Protein 5OD9 (pdb70)

Radius of gyration: 16.22 Å; Cα contacts (8 Å, |Δi|>4): 166; chains: 2; bounding box: 47×34×32 Å

Foldseek 3Di:
DDPLLVVLLVCLVVLVVCLVVVVVVSNVVSVVVCVVSLVVVCCVPQNPNHDPLNVLLVVLVVVLVVCVVVVVVVSVSVSSVVSSVSSNVVSVPVD/DVLLVVLVVLLVVLVVCVVVVVVVVNVVSLVVVLVSLVVVCVVPPDPLSVVLVVLSVQLVVCVVVVVVVSVVVSSVVSSVSSVVVSVD

Sequence (183 aa):
GSPLAQQQIKNTLTFIGQANAAGRMDEVRRTLQENLHPLLWHEYFQQTTEGSSGGSPLAQQIEYGHVLIHQARRAAGRRMDEVRRRLSENTLQLMMKEYFQQSDSPLAQQQIKNTLTFIGQANAAGRMDEVRTLQQENLLHPLLWHEYFQQTESPLAQQIEYGHVLIHQARAAGRMDEVRRRLSENTLQQLMMKEYFQQ

Nearest PDB structures (foldseek):
  5od9-assembly1_A  TM=1.011E+00  e=3.795E-13  synthetic construct
  5od1-assembly1_A  TM=8.464E-01  e=1.328E-10  synthetic construct
  6lea-assembly2_B  TM=5.426E-01  e=2.225E+00  Helicobacter pylori CPY1124
  3k1i-assembly2_B  TM=5.516E-01  e=3.288E+00  Helicobacter pylori 26695
  3iqc-assembly3_A  TM=4.775E-01  e=3.476E+00  Helicobacter pylori 26695

Structure (mmCIF, N/CA/C/O backbone):
data_5OD9
#
_entry.id   5OD9
#
_cell.length_a   43.820
_cell.length_b   104.959
_cell.length_c   33.604
_cell.angle_alpha   90.00
_cell.angle_beta   90.00
_cell.angle_gamma   90.00
#
_symmetry.space_group_name_H-M   'P 21 21 2'
#
loop_
_entity.id
_entity.type
_entity.pdbx_description
1 polymer MID1sc9
2 non-polymer 'ZINC ION'
3 non-polymer 'CHLORIDE ION'
4 non-polymer 'MAGNESIUM ION'
5 non-polymer 1,2-ETHANEDIOL
6 non-polymer IMIDAZOLE
7 non-polymer '(2~{S})-2-phenylpropanoic acid'
8 water water
#
loop_
_atom_site.group_PDB
_atom_site.id
_atom_site.type_symbol
_atom_site.label_atom_id
_atom_site.label_alt_id
_atom_site.label_comp_id
_atom_site.label_asym_id
_atom_site.label_entity_id
_atom_site.label_seq_id
_atom_site.pdbx_PDB_ins_code
_atom_site.Cartn_x
_atom_site.Cartn_y
_atom_site.Cartn_z
_atom_site.occupancy
_atom_site.B_iso_or_equiv
_atom_site.auth_seq_id
_atom_site.auth_comp_id
_atom_site.auth_asym_id
_atom_site.auth_atom_id
_atom_site.pdbx_PDB_model_num
ATOM 1 N N . GLY A 1 3 ? -1.062 90.010 4.282 1.00 44.24 1001 GLY A N 1
ATOM 2 C CA . GLY A 1 3 ? 0.236 90.466 4.828 1.00 35.79 1001 GLY A CA 1
ATOM 3 C C . GLY A 1 3 ? 1.297 89.413 4.586 1.00 30.29 1001 GLY A C 1
ATOM 4 O O . GLY A 1 3 ? 0.935 88.241 4.430 1.00 32.01 1001 GLY A O 1
ATOM 5 N N . SER A 1 4 ? 2.578 89.694 4.524 1.00 26.38 1002 SER A N 1
ATOM 6 C CA . SER A 1 4 ? 3.633 88.744 4.353 1.00 27.62 1002 SER A CA 1
ATOM 7 C C . SER A 1 4 ? 3.647 87.747 5.498 1.00 25.36 1002 SER A C 1
ATOM 8 O O . SER A 1 4 ? 3.113 87.979 6.581 1.00 23.32 1002 SER A O 1
ATOM 11 N N . PRO A 1 5 ? 4.208 86.573 5.248 1.00 22.61 1003 PRO A N 1
ATOM 12 C CA . PRO A 1 5 ? 4.276 85.602 6.330 1.00 24.05 1003 PRO A CA 1
ATOM 13 C C . PRO A 1 5 ? 4.980 86.167 7.559 1.00 20.50 1003 PRO A C 1
ATOM 14 O O . PRO A 1 5 ? 4.540 85.899 8.684 1.00 18.15 1003 PRO A O 1
ATOM 18 N N . LEU A 1 6 ? 6.009 86.988 7.433 1.00 22.32 1004 LEU A N 1
ATOM 19 C CA . LEU A 1 6 ? 6.644 87.546 8.625 1.00 19.72 1004 LEU A CA 1
ATOM 20 C C . LEU A 1 6 ? 5.715 88.509 9.325 1.00 18.06 1004 LEU A C 1
ATOM 21 O O . LEU A 1 6 ? 5.725 88.530 10.539 1.00 15.77 1004 LEU A O 1
ATOM 26 N N . ALA A 1 7 ? 4.916 89.256 8.607 1.00 17.96 1005 ALA A N 1
ATOM 27 C CA . ALA A 1 7 ? 3.899 90.060 9.229 1.00 17.99 1005 ALA A CA 1
ATOM 28 C C . ALA A 1 7 ? 2.898 89.247 10.010 1.00 17.65 1005 ALA A C 1
ATOM 29 O O . ALA A 1 7 ? 2.573 89.626 11.145 1.00 16.46 1005 ALA A O 1
ATOM 31 N N . GLN A 1 8 ? 2.421 88.151 9.460 1.00 17.72 1006 GLN A N 1
ATOM 32 C CA A GLN A 1 8 ? 1.466 87.319 10.184 0.50 18.90 1006 GLN A CA 1
ATOM 33 C CA B GLN A 1 8 ? 1.496 87.272 10.155 0.50 19.04 1006 GLN A CA 1
ATOM 34 C C . GLN A 1 8 ? 2.081 86.755 11.467 1.00 17.61 1006 GLN A C 1
ATOM 35 O O . GLN A 1 8 ? 1.435 86.671 12.493 1.00 16.66 1006 GLN A O 1
ATOM 46 N N . GLN A 1 9 ? 3.376 86.406 11.372 1.00 16.02 1007 GLN A N 1
ATOM 47 C CA . GLN A 1 9 ? 4.112 85.915 12.526 1.00 16.54 1007 GLN A CA 1
ATOM 48 C C . GLN A 1 9 ? 4.226 86.978 13.609 1.00 15.45 1007 GLN A C 1
ATOM 49 O O . GLN A 1 9 ? 3.957 86.674 14.779 1.00 16.17 1007 GLN A O 1
ATOM 55 N N . ILE A 1 10 ? 4.586 88.180 13.241 1.00 15.03 1008 ILE A N 1
ATOM 56 C CA . ILE A 1 10 ? 4.699 89.252 14.237 1.00 15.92 1008 ILE A CA 1
ATOM 57 C C . ILE A 1 10 ? 3.359 89.550 14.878 1.00 16.16 1008 ILE A C 1
ATOM 58 O O . ILE A 1 10 ? 3.261 89.745 16.074 1.00 15.04 1008 ILE A O 1
ATOM 63 N N . LYS A 1 11 ? 2.333 89.660 14.063 1.00 15.99 1009 LYS A N 1
ATOM 64 C CA . LYS A 1 11 ? 1.040 90.065 14.601 1.00 16.43 1009 LYS A CA 1
ATOM 65 C C . LYS A 1 11 ? 0.582 89.139 15.685 1.00 16.61 1009 LYS A C 1
ATOM 66 O O . LYS A 1 11 ? -0.122 89.564 16.598 1.00 17.15 1009 LYS A O 1
ATOM 72 N N . ASN A 1 12 ? 0.918 87.863 15.575 1.00 15.21 1010 ASN A N 1
ATOM 73 C CA . ASN A 1 12 ? 0.450 86.894 16.549 1.00 15.94 1010 ASN A CA 1
ATOM 74 C C . ASN A 1 12 ? 0.874 87.150 17.977 1.00 16.15 1010 ASN A C 1
ATOM 75 O O . ASN A 1 12 ? 0.210 86.741 18.922 1.00 17.26 1010 ASN A O 1
ATOM 80 N N . THR A 1 13 ? 2.003 87.802 18.186 1.00 15.63 1011 THR A N 1
ATOM 81 C CA . THR A 1 13 ? 2.529 87.972 19.567 1.00 15.90 1011 THR A CA 1
ATOM 82 C C . THR A 1 13 ? 2.134 89.315 20.185 1.00 16.27 1011 THR A C 1
ATOM 83 O O . THR A 1 13 ? 2.316 89.515 21.385 1.00 16.65 1011 THR A O 1
ATOM 87 N N . LEU A 1 14 ? 1.632 90.274 19.409 1.00 14.82 1012 LEU A N 1
ATOM 88 C CA . LEU A 1 14 ? 1.465 91.634 19.914 1.00 16.31 1012 LEU A CA 1
ATOM 89 C C . LEU A 1 14 ? 0.512 91.783 21.066 1.00 15.69 1012 LEU A C 1
ATOM 90 O O . LEU A 1 14 ? 0.818 92.478 22.026 1.00 15.70 1012 LEU A O 1
ATOM 95 N N . THR A 1 15 ? -0.639 91.145 21.013 1.00 16.09 1013 THR A N 1
ATOM 96 C CA . THR A 1 15 ? -1.540 91.296 22.155 1.00 18.13 1013 THR A CA 1
ATOM 97 C C . THR A 1 15 ? -0.957 90.841 23.466 1.00 18.63 1013 THR A C 1
ATOM 98 O O . THR A 1 15 ? -1.120 91.418 24.536 1.00 17.90 1013 THR A O 1
ATOM 102 N N . PHE A 1 16 ? -0.237 89.734 23.390 1.00 16.87 1014 PHE A N 1
ATOM 103 C CA . PHE A 1 16 ? 0.388 89.214 24.586 1.00 18.68 1014 PHE A CA 1
ATOM 104 C C . PHE A 1 16 ? 1.447 90.086 25.201 1.00 17.14 1014 PHE A C 1
ATOM 105 O O . PHE A 1 16 ? 1.567 90.116 26.445 1.00 16.36 1014 PHE A O 1
ATOM 113 N N . ILE A 1 17 ? 2.215 90.769 24.394 1.00 15.71 1015 ILE A N 1
ATOM 114 C CA . ILE A 1 17 ? 3.154 91.751 24.930 1.00 16.73 1015 ILE A CA 1
ATOM 115 C C . ILE A 1 17 ? 2.410 92.861 25.630 1.00 17.61 1015 ILE A C 1
ATOM 116 O O . ILE A 1 17 ? 2.769 93.261 26.739 1.00 16.48 1015 ILE A O 1
ATOM 121 N N . GLY A 1 18 ? 1.316 93.343 25.081 1.00 17.20 1016 GLY A N 1
ATOM 122 C CA . GLY A 1 18 ? 0.623 94.374 25.799 1.00 19.43 1016 GLY A CA 1
ATOM 123 C C . GLY A 1 18 ? -0.082 93.913 27.020 1.00 21.22 1016 GLY A C 1
ATOM 124 O O . GLY A 1 18 ? -0.120 94.661 27.984 1.00 20.34 1016 GLY A O 1
ATOM 125 N N . GLN A 1 19 ? -0.588 92.727 27.071 1.00 18.68 1017 GLN A N 1
ATOM 126 C CA . GLN A 1 19 ? -1.188 92.217 28.314 1.00 21.26 1017 GLN A CA 1
ATOM 127 C C . GLN A 1 19 ? -0.143 92.159 29.384 1.00 20.57 1017 GLN A C 1
ATOM 128 O O . GLN A 1 19 ? -0.363 92.594 30.519 1.00 20.48 1017 GLN A O 1
ATOM 134 N N . ALA A 1 20 ? 1.043 91.658 29.074 1.00 19.16 1018 ALA A N 1
ATOM 135 C CA . ALA A 1 20 ? 2.100 91.599 30.054 1.00 19.25 1018 ALA A CA 1
ATOM 136 C C . ALA A 1 20 ? 2.535 92.965 30.553 1.00 20.58 1018 ALA A C 1
ATOM 137 O O . ALA A 1 20 ? 2.746 93.164 31.774 1.00 19.48 1018 ALA A O 1
ATOM 139 N N . ASN A 1 21 ? 2.697 93.887 29.625 1.00 18.29 1019 ASN A N 1
ATOM 140 C CA . ASN A 1 21 ? 3.194 95.231 30.004 1.00 18.67 1019 ASN A CA 1
ATOM 141 C C . ASN A 1 21 ? 2.169 95.952 30.856 1.00 23.27 1019 ASN A C 1
ATOM 142 O O . ASN A 1 21 ? 2.501 96.579 31.849 1.00 23.32 1019 ASN A O 1
ATOM 147 N N . ALA A 1 22 ? 0.897 95.897 30.505 1.00 23.33 1020 ALA A N 1
ATOM 148 C CA . ALA A 1 22 ? -0.157 96.551 31.248 1.00 24.42 1020 ALA A CA 1
ATOM 149 C C . ALA A 1 22 ? -0.262 96.067 32.674 1.00 25.82 1020 ALA A C 1
ATOM 150 O O . ALA A 1 22 ? -0.561 96.873 33.526 1.00 26.08 1020 ALA A O 1
ATOM 152 N N . ALA A 1 23 ? 0.002 94.778 32.812 1.00 23.30 1021 ALA A N 1
ATOM 153 C CA . ALA A 1 23 ? -0.036 94.084 34.106 1.00 27.87 1021 ALA A CA 1
ATOM 154 C C . ALA A 1 23 ? 1.271 94.172 34.917 1.00 28.07 1021 ALA A C 1
ATOM 155 O O . ALA A 1 23 ? 1.337 93.741 36.094 1.00 26.24 1021 ALA A O 1
ATOM 157 N N . GLY A 1 24 ? 2.283 94.756 34.310 1.00 24.35 1022 GLY A N 1
ATOM 158 C CA . GLY A 1 24 ? 3.551 94.970 34.970 1.00 27.04 1022 GLY A CA 1
ATOM 159 C C . GLY A 1 24 ? 4.322 93.694 35.127 1.00 25.40 1022 GLY A C 1
ATOM 160 O O . GLY A 1 24 ? 5.141 93.508 36.058 1.00 28.40 1022 GLY A O 1
ATOM 161 N N . ARG A 1 25 ? 4.059 92.754 34.224 1.00 22.89 1023 ARG A N 1
ATOM 162 C CA . ARG A 1 25 ? 4.842 91.507 34.210 1.00 21.91 1023 ARG A CA 1
ATOM 163 C C . ARG A 1 25 ? 6.063 91.729 33.339 1.00 22.07 1023 ARG A C 1
ATOM 164 O O . ARG A 1 25 ? 6.126 91.319 32.188 1.00 19.87 1023 ARG A O 1
ATOM 172 N N . MET A 1 26 ? 7.045 92.443 33.950 1.00 21.75 1024 MET A N 1
ATOM 173 C CA . MET A 1 26 ? 8.123 92.984 33.108 1.00 20.56 1024 MET A CA 1
ATOM 174 C C . MET A 1 26 ? 9.103 91.930 32.620 1.00 20.93 1024 MET A C 1
ATOM 175 O O . MET A 1 26 ? 9.688 92.022 31.526 1.00 18.79 1024 MET A O 1
ATOM 180 N N . ASP A 1 27 ? 9.326 90.857 33.401 1.00 21.11 1025 ASP A N 1
ATOM 181 C CA . ASP A 1 27 ? 10.175 89.804 32.852 1.00 21.24 1025 ASP A CA 1
ATOM 182 C C . ASP A 1 27 ? 9.509 89.086 31.672 1.00 20.50 1025 ASP A C 1
ATOM 183 O O . ASP A 1 27 ? 10.174 88.732 30.686 1.00 19.27 1025 ASP A O 1
ATOM 188 N N . GLU A 1 28 ? 8.206 88.888 31.694 1.00 19.93 1026 GLU A N 1
ATOM 189 C CA . GLU A 1 28 ? 7.465 88.370 30.560 1.00 18.85 1026 GLU A CA 1
ATOM 190 C C . GLU A 1 28 ? 7.491 89.330 29.383 1.00 18.64 1026 GLU A C 1
ATOM 191 O O . GLU A 1 28 ? 7.668 88.867 28.273 1.00 18.52 1026 GLU A O 1
ATOM 197 N N . VAL A 1 29 ? 7.326 90.615 29.606 1.00 18.08 1027 VAL A N 1
ATOM 198 C CA . VAL A 1 29 ? 7.446 91.555 28.495 1.00 17.86 1027 VAL A CA 1
ATOM 199 C C . VAL A 1 29 ? 8.812 91.379 27.857 1.00 17.85 1027 VAL A C 1
ATOM 200 O O . VAL A 1 29 ? 8.896 91.309 26.627 1.00 16.39 1027 VAL A O 1
ATOM 204 N N A ARG A 1 30 ? 9.882 91.305 28.654 0.50 17.22 1028 ARG A N 1
ATOM 205 N N B ARG A 1 30 ? 9.863 91.330 28.691 0.50 17.08 1028 ARG A N 1
ATOM 206 C CA A ARG A 1 30 ? 11.203 91.175 28.042 0.50 17.34 1028 ARG A CA 1
ATOM 207 C CA B ARG A 1 30 ? 11.207 91.123 28.178 0.50 18.29 1028 ARG A CA 1
ATOM 208 C C A ARG A 1 30 ? 11.417 89.857 27.325 0.50 16.98 1028 ARG A C 1
ATOM 209 C C B ARG A 1 30 ? 11.285 89.894 27.286 0.50 16.56 1028 ARG A C 1
ATOM 210 O O A ARG A 1 30 ? 12.076 89.796 26.281 0.50 14.88 1028 ARG A O 1
ATOM 211 O O B ARG A 1 30 ? 11.711 89.947 26.134 0.50 14.00 1028 ARG A O 1
ATOM 226 N N . THR A 1 31 ? 10.867 88.770 27.850 1.00 17.31 1029 THR A N 1
ATOM 227 C CA . THR A 1 31 ? 10.961 87.515 27.162 1.00 17.76 1029 THR A CA 1
ATOM 228 C C . THR A 1 31 ? 10.266 87.569 25.829 1.00 16.56 1029 THR A C 1
ATOM 229 O O . THR A 1 31 ? 10.769 87.062 24.806 1.00 16.95 1029 THR A O 1
ATOM 233 N N . LEU A 1 32 ? 9.079 88.132 25.793 1.00 15.94 1030 LEU A N 1
ATOM 234 C CA . LEU A 1 32 ? 8.326 88.168 24.548 1.00 15.23 1030 LEU A CA 1
ATOM 235 C C . LEU A 1 32 ? 8.969 89.087 23.565 1.00 15.78 1030 LEU A C 1
ATOM 236 O O . LEU A 1 32 ? 8.992 88.780 22.355 1.00 14.26 1030 LEU A O 1
ATOM 241 N N . GLN A 1 33 ? 9.442 90.247 24.011 1.00 15.93 1031 GLN A N 1
ATOM 242 C CA . GLN A 1 33 ? 10.150 91.158 23.092 1.00 16.01 1031 GLN A CA 1
ATOM 243 C C . GLN A 1 33 ? 11.395 90.503 22.496 1.00 15.84 1031 GLN A C 1
ATOM 244 O O . GLN A 1 33 ? 11.691 90.635 21.311 1.00 15.15 1031 GLN A O 1
ATOM 250 N N . GLU A 1 34 ? 12.143 89.801 23.351 1.00 15.98 1032 GLU A N 1
ATOM 251 C CA . GLU A 1 34 ? 13.386 89.215 22.884 1.00 16.17 1032 GLU A CA 1
ATOM 252 C C . GLU A 1 34 ? 13.134 88.092 21.903 1.00 15.31 1032 GLU A C 1
ATOM 253 O O . GLU A 1 34 ? 13.918 87.912 20.961 1.00 14.96 1032 GLU A O 1
ATOM 259 N N . ASN A 1 35 ? 12.030 87.342 22.096 1.00 15.27 1033 ASN A N 1
ATOM 260 C CA . ASN A 1 35 ? 11.584 86.351 21.110 1.00 16.94 1033 ASN A CA 1
ATOM 261 C C . ASN A 1 35 ? 11.275 87.020 19.776 1.00 15.75 1033 ASN A C 1
ATOM 262 O O . ASN A 1 35 ? 11.607 86.479 18.717 1.00 17.15 1033 ASN A O 1
ATOM 267 N N . LEU A 1 36 ? 10.670 88.193 19.819 1.00 15.43 1034 LEU A N 1
ATOM 268 C CA . LEU A 1 36 ? 10.281 88.959 18.640 1.00 15.45 1034 LEU A CA 1
ATOM 269 C C . LEU A 1 36 ? 11.447 89.640 17.942 1.00 14.84 1034 LEU A C 1
ATOM 270 O O . LEU A 1 36 ? 11.414 89.819 16.726 1.00 14.24 1034 LEU A O 1
ATOM 275 N N . HIS A 1 37 ? 12.459 90.017 18.676 1.00 14.61 1035 HIS A N 1
ATOM 276 C CA . HIS A 1 37 ? 13.596 90.806 18.142 1.00 14.26 1035 HIS A CA 1
ATOM 277 C C . HIS A 1 37 ? 14.109 90.362 16.783 1.00 15.44 1035 HIS A C 1
ATOM 278 O O . HIS A 1 37 ? 14.110 91.203 15.854 1.00 13.01 1035 HIS A O 1
ATOM 285 N N . PRO A 1 38 ? 14.539 89.125 16.572 1.00 15.26 1036 PRO A N 1
ATOM 286 C CA . PRO A 1 38 ? 15.056 88.778 15.239 1.00 15.39 1036 PRO A CA 1
ATOM 287 C C . PRO A 1 38 ? 14.009 88.847 14.134 1.00 14.91 1036 PRO A C 1
ATOM 288 O O . PRO A 1 38 ? 14.287 89.199 13.010 1.00 14.99 1036 PRO A O 1
ATOM 292 N N A LEU A 1 39 ? 12.774 88.527 14.462 0.50 15.14 1037 LEU A N 1
ATOM 293 N N B LEU A 1 39 ? 12.780 88.475 14.466 0.50 14.75 1037 LEU A N 1
ATOM 294 C CA A LEU A 1 39 ? 11.681 88.461 13.489 0.50 15.44 1037 LEU A CA 1
ATOM 295 C CA B LEU A 1 39 ? 11.644 88.484 13.550 0.50 15.59 1037 LEU A CA 1
ATOM 296 C C A LEU A 1 39 ? 11.185 89.842 13.120 0.50 14.41 1037 LEU A C 1
ATOM 297 C C B LEU A 1 39 ? 11.396 89.920 13.080 0.50 15.81 1037 LEU A C 1
ATOM 298 O O A LEU A 1 39 ? 10.891 90.158 11.942 0.50 10.99 1037 LEU A O 1
ATOM 299 O O B LEU A 1 39 ? 11.463 90.214 11.870 0.50 10.75 1037 LEU A O 1
ATOM 308 N N . TRP A 1 40 ? 11.081 90.787 14.054 1.00 15.07 1038 TRP A N 1
ATOM 309 C CA . TRP A 1 40 ? 10.838 92.178 13.691 1.00 14.87 1038 TRP A CA 1
ATOM 310 C C . TRP A 1 40 ? 11.977 92.760 12.884 1.00 13.70 1038 TRP A C 1
ATOM 311 O O . TRP A 1 40 ? 11.751 93.456 11.894 1.00 13.62 1038 TRP A O 1
ATOM 322 N N . HIS A 1 41 ? 13.222 92.458 13.224 1.00 13.58 1039 HIS A N 1
ATOM 323 C CA . HIS A 1 41 ? 14.296 93.007 12.401 1.00 14.54 1039 HIS A CA 1
ATOM 324 C C . HIS A 1 41 ? 14.335 92.441 10.995 1.00 15.30 1039 HIS A C 1
ATOM 325 O O . HIS A 1 41 ? 14.560 93.179 10.049 1.00 15.16 1039 HIS A O 1
ATOM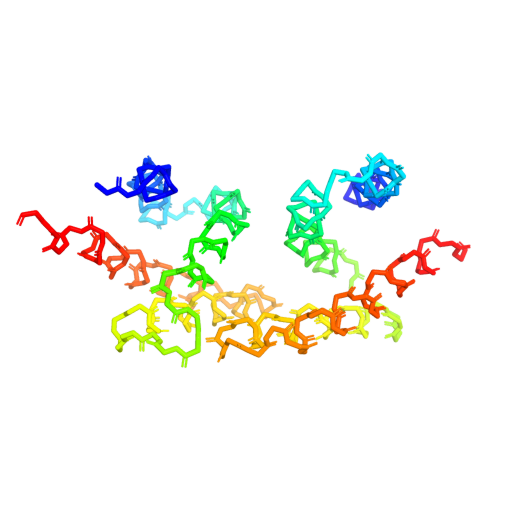 332 N N . GLU A 1 42 ? 14.154 91.137 10.841 1.00 14.15 1040 GLU A N 1
ATOM 333 C CA . GLU A 1 42 ? 14.091 90.569 9.497 1.00 15.61 1040 GLU A CA 1
ATOM 334 C C . GLU A 1 42 ? 13.043 91.246 8.669 1.00 16.17 1040 GLU A C 1
ATOM 335 O O . GLU A 1 42 ? 13.243 91.615 7.494 1.00 15.05 1040 GLU A O 1
ATOM 341 N N . TYR A 1 43 ? 11.861 91.398 9.260 1.00 15.67 1041 TYR A N 1
ATOM 342 C CA . TYR A 1 43 ? 10.763 92.069 8.587 1.00 15.79 1041 TYR A CA 1
ATOM 343 C C . TYR A 1 43 ? 11.154 93.496 8.229 1.00 16.74 1041 TYR A C 1
ATOM 344 O O . TYR A 1 43 ? 10.878 94.014 7.142 1.00 14.27 1041 TYR A O 1
ATOM 353 N N . PHE A 1 44 ? 11.618 94.248 9.229 1.00 14.38 1042 PHE A N 1
ATOM 354 C CA . PHE A 1 44 ? 11.915 95.655 9.027 1.00 15.13 1042 PHE A CA 1
ATOM 355 C C . PHE A 1 44 ? 12.952 95.814 7.909 1.00 15.91 1042 PHE A C 1
ATOM 356 O O . PHE A 1 44 ? 12.795 96.715 7.070 1.00 14.56 1042 PHE A O 1
ATOM 364 N N . GLN A 1 45 ? 13.976 95.007 7.903 1.00 14.87 1043 GLN A N 1
ATOM 365 C CA . GLN A 1 45 ? 14.951 95.118 6.822 1.00 17.23 1043 GLN A CA 1
ATOM 366 C C . GLN A 1 45 ? 14.357 94.911 5.447 1.00 18.16 1043 GLN A C 1
ATOM 367 O O . GLN A 1 45 ? 14.653 95.632 4.464 1.00 17.01 1043 GLN A O 1
ATOM 373 N N . GLN A 1 46 ? 13.514 93.905 5.329 1.00 17.08 1044 GLN A N 1
ATOM 374 C CA . GLN A 1 46 ? 12.940 93.567 4.015 1.00 18.35 1044 GLN A CA 1
ATOM 375 C C . GLN A 1 46 ? 11.907 94.561 3.542 1.00 16.86 1044 GLN A C 1
ATOM 376 O O . GLN A 1 46 ? 11.696 94.704 2.334 1.00 16.97 1044 GLN A O 1
ATOM 382 N N A THR A 1 47 ? 11.182 95.188 4.476 0.50 15.28 1045 THR A N 1
ATOM 383 N N B THR A 1 47 ? 11.218 95.263 4.446 0.50 16.77 1045 THR A N 1
ATOM 384 C CA A THR A 1 47 ? 9.984 95.970 4.198 0.50 15.72 1045 THR A CA 1
ATOM 385 C CA B THR A 1 47 ? 10.060 96.051 4.002 0.50 16.26 1045 THR A CA 1
ATOM 386 C C A THR A 1 47 ? 10.206 97.469 4.266 0.50 16.34 1045 THR A C 1
ATOM 387 C C B THR A 1 47 ? 10.255 97.535 4.176 0.50 16.83 1045 THR A C 1
ATOM 388 O O A THR A 1 47 ? 9.455 98.167 3.584 0.50 13.27 1045 THR A O 1
ATOM 389 O O B THR A 1 47 ? 9.584 98.327 3.523 0.50 17.88 1045 THR A O 1
ATOM 396 N N . GLU A 1 48 ? 11.200 97.889 5.043 1.00 14.76 1046 GLU A N 1
ATOM 397 C CA . GLU A 1 48 ? 11.426 99.303 5.333 1.00 16.60 1046 GLU A CA 1
ATOM 398 C C . GLU A 1 48 ? 12.861 99.702 4.989 1.00 16.00 1046 GLU A C 1
ATOM 399 O O . GLU A 1 48 ? 13.117 100.702 4.335 1.00 15.22 1046 GLU A O 1
ATOM 405 N N . GLY A 1 49 ? 13.852 98.890 5.415 1.00 15.51 1047 GLY A N 1
ATOM 406 C CA . GLY A 1 49 ? 15.225 99.103 4.969 1.00 17.21 1047 GLY A CA 1
ATOM 407 C C . GLY A 1 49 ? 15.827 100.406 5.469 1.00 15.63 1047 GLY A C 1
ATOM 408 O O . GLY A 1 49 ? 15.761 100.731 6.621 1.00 14.74 1047 GLY A O 1
ATOM 409 N N . SER A 1 50 ? 16.347 101.168 4.507 1.00 15.17 1048 SER A N 1
ATOM 410 C CA A SER A 1 50 ? 16.855 102.520 4.707 0.50 15.71 1048 SER A CA 1
ATOM 411 C CA B SER A 1 50 ? 16.892 102.515 4.624 0.50 17.78 1048 SER A CA 1
ATOM 412 C C . SER A 1 50 ? 15.875 103.597 4.229 1.00 16.26 1048 SER A C 1
ATOM 413 O O . SER A 1 50 ? 16.211 104.769 4.097 1.00 18.40 1048 SER A O 1
ATOM 418 N N . GLY A 1 51 ? 14.631 103.200 3.994 1.00 15.99 1049 GLY A N 1
ATOM 419 C CA . GLY A 1 51 ? 13.585 104.134 3.589 1.00 17.68 1049 GLY A CA 1
ATOM 420 C C . GLY A 1 51 ? 12.296 103.877 4.304 1.00 17.96 1049 GLY A C 1
ATOM 421 O O . GLY A 1 51 ? 11.268 103.848 3.668 1.00 21.79 1049 GLY A O 1
ATOM 422 N N . GLY A 1 52 ? 12.358 103.695 5.606 1.00 16.07 1050 GLY A N 1
ATOM 423 C CA . GLY A 1 52 ? 11.175 103.461 6.398 1.00 19.36 1050 GLY A CA 1
ATOM 424 C C . GLY A 1 52 ? 10.240 104.646 6.413 1.00 17.97 1050 GLY A C 1
ATOM 425 O O . GLY A 1 52 ? 10.705 105.790 6.392 1.00 18.07 1050 GLY A O 1
ATOM 426 N N . SER A 1 53 ? 8.950 104.350 6.474 1.00 18.89 1051 SER A N 1
ATOM 427 C CA . SER A 1 53 ? 7.942 105.347 6.696 1.00 19.59 1051 SER A CA 1
ATOM 428 C C . SER A 1 53 ? 8.133 105.968 8.063 1.00 17.76 1051 SER A C 1
ATOM 429 O O . SER A 1 53 ? 8.749 105.349 8.905 1.00 17.90 1051 SER A O 1
ATOM 432 N N . PRO A 1 54 ? 7.657 107.188 8.291 1.00 18.51 1052 PRO A N 1
ATOM 433 C CA . PRO A 1 54 ? 7.768 107.731 9.667 1.00 19.24 1052 PRO A CA 1
ATOM 434 C C . PRO A 1 54 ? 7.178 106.831 10.717 1.00 18.32 1052 PRO A C 1
ATOM 435 O O . PRO A 1 54 ? 7.717 106.696 11.820 1.00 17.16 1052 PRO A O 1
ATOM 439 N N . LEU A 1 55 ? 6.063 106.166 10.452 1.00 18.52 1053 LEU A N 1
ATOM 440 C CA . LEU A 1 55 ? 5.446 105.200 11.405 1.00 17.41 1053 LEU A CA 1
ATOM 441 C C . LEU A 1 55 ? 6.356 104.040 11.670 1.00 16.86 1053 LEU A C 1
ATOM 442 O O . LEU A 1 55 ? 6.594 103.705 12.842 1.00 15.19 1053 LEU A O 1
ATOM 447 N N . ALA A 1 56 ? 6.853 103.368 10.625 1.00 16.60 1054 ALA A N 1
ATOM 448 C CA . ALA A 1 56 ? 7.707 102.208 10.862 1.00 17.08 1054 ALA A CA 1
ATOM 449 C C . ALA A 1 56 ? 8.968 102.603 11.587 1.00 17.34 1054 ALA A C 1
ATOM 450 O O . ALA A 1 56 ? 9.479 101.928 12.434 1.00 14.39 1054 ALA A O 1
ATOM 452 N N . GLN A 1 57 ? 9.506 103.768 11.166 1.00 17.08 1055 GLN A N 1
ATOM 453 C CA . GLN A 1 57 ? 10.743 104.230 11.764 1.00 16.94 1055 GLN A CA 1
ATOM 454 C C . GLN A 1 57 ? 10.557 104.580 13.240 1.00 15.75 1055 GLN A C 1
ATOM 455 O O . GLN A 1 57 ? 11.419 104.287 14.020 1.00 14.73 1055 GLN A O 1
ATOM 461 N N . GLN A 1 58 ? 9.404 105.168 13.593 1.00 16.49 1056 GLN A N 1
ATOM 462 C CA . GLN A 1 58 ? 9.126 105.458 15.003 1.00 17.39 1056 GLN A CA 1
ATOM 463 C C . GLN A 1 58 ? 9.002 104.194 15.828 1.00 15.29 1056 GLN A C 1
ATOM 464 O O . GLN A 1 58 ? 9.456 104.141 16.968 1.00 14.60 1056 GLN A O 1
ATOM 470 N N . ILE A 1 59 ? 8.453 103.142 15.228 1.00 15.11 1057 ILE A N 1
ATOM 471 C CA . ILE A 1 59 ? 8.400 101.868 15.957 1.00 14.76 1057 ILE A CA 1
ATOM 472 C C . ILE A 1 59 ? 9.799 101.356 16.193 1.00 14.53 1057 ILE A C 1
ATOM 473 O O . ILE A 1 59 ? 10.185 100.938 17.306 1.00 13.29 1057 ILE A O 1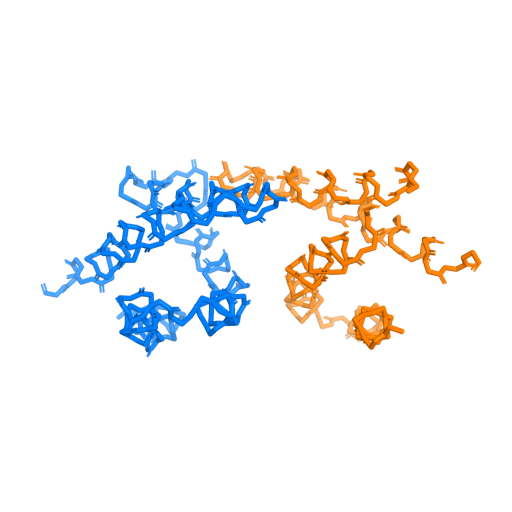
ATOM 478 N N . GLU A 1 60 ? 10.638 101.351 15.151 1.00 13.78 1058 GLU A N 1
ATOM 479 C CA . GLU A 1 60 ? 11.995 100.826 15.298 1.00 13.08 1058 GLU A CA 1
ATOM 480 C C . GLU A 1 60 ? 12.850 101.705 16.213 1.00 12.78 1058 GLU A C 1
ATOM 481 O O . GLU A 1 60 ? 13.637 101.186 17.015 1.00 12.32 1058 GLU A O 1
ATOM 487 N N . TYR A 1 61 ? 12.714 103.030 16.148 1.00 13.95 1059 TYR A N 1
ATOM 488 C CA . TYR A 1 61 ? 13.379 103.861 17.149 1.00 14.39 1059 TYR A CA 1
ATOM 489 C C . TYR A 1 61 ? 12.900 103.551 18.557 1.00 14.33 1059 TYR A C 1
ATOM 490 O O . TYR A 1 61 ? 13.737 103.551 19.455 1.00 13.82 1059 TYR A O 1
ATOM 499 N N . GLY A 1 62 ? 11.604 103.335 18.742 1.00 13.80 1060 GLY A N 1
ATOM 500 C CA . GLY A 1 62 ? 11.154 102.874 20.048 1.00 14.46 1060 GLY A CA 1
ATOM 501 C C . GLY A 1 62 ? 11.898 101.641 20.527 1.00 13.91 1060 GLY A C 1
ATOM 502 O O . GLY A 1 62 ? 12.276 101.547 21.690 1.00 13.02 1060 GLY A O 1
ATOM 503 N N . HIS A 1 63 ? 12.083 100.665 19.648 1.00 13.29 1061 HIS A N 1
ATOM 504 C CA . HIS A 1 63 ? 12.795 99.463 19.964 1.00 13.12 1061 HIS A CA 1
ATOM 505 C C . HIS A 1 63 ? 14.246 99.743 20.372 1.00 13.46 1061 HIS A C 1
ATOM 506 O O . HIS A 1 63 ? 14.702 99.205 21.365 1.00 12.38 1061 HIS A O 1
ATOM 513 N N . VAL A 1 64 ? 14.918 100.579 19.608 1.00 12.76 1062 VAL A N 1
ATOM 514 C CA . VAL A 1 64 ? 16.281 100.980 19.998 1.00 13.61 1062 VAL A CA 1
ATOM 515 C C . VAL A 1 64 ? 16.252 101.582 21.393 1.00 14.29 1062 VAL A C 1
ATOM 516 O O . VAL A 1 64 ? 17.139 101.240 22.229 1.00 13.05 1062 VAL A O 1
ATOM 520 N N . LEU A 1 65 ? 15.321 102.471 21.666 1.00 13.33 1063 LEU A N 1
ATOM 521 C CA . LEU A 1 65 ? 15.271 103.148 22.945 1.00 14.31 1063 LEU A CA 1
ATOM 522 C C . LEU A 1 65 ? 14.833 102.213 24.106 1.00 14.40 1063 LEU A C 1
ATOM 523 O O . LEU A 1 65 ? 15.276 102.395 25.239 1.00 13.17 1063 LEU A O 1
ATOM 528 N N . ILE A 1 66 ? 14.052 101.183 23.783 1.00 14.19 1064 ILE A N 1
ATOM 529 C CA . ILE A 1 66 ? 13.761 100.132 24.758 1.00 14.29 1064 ILE A CA 1
ATOM 530 C C . ILE A 1 66 ? 15.017 99.408 25.174 1.00 14.09 1064 ILE A C 1
ATOM 531 O O . ILE A 1 66 ? 15.265 99.162 26.341 1.00 13.89 1064 ILE A O 1
ATOM 536 N N . HIS A 1 67 ? 15.859 99.051 24.208 1.00 13.56 1065 HIS A N 1
ATOM 537 C CA . HIS A 1 67 ? 17.100 98.429 24.569 1.00 13.73 1065 HIS A CA 1
ATOM 538 C C . HIS A 1 67 ? 17.917 99.327 25.470 1.00 14.24 1065 HIS A C 1
ATOM 539 O O . HIS A 1 67 ? 18.500 98.897 26.461 1.00 13.30 1065 HIS A O 1
ATOM 546 N N . GLN A 1 68 ? 17.955 100.612 25.179 1.00 14.08 1066 GLN A N 1
ATOM 547 C CA . GLN A 1 68 ? 18.755 101.533 25.983 1.00 15.26 1066 GLN A CA 1
ATOM 548 C C . GLN A 1 68 ? 18.190 101.700 27.389 1.00 15.73 1066 GLN A C 1
ATOM 549 O O . GLN A 1 68 ? 18.944 101.714 28.338 1.00 15.24 1066 GLN A O 1
ATOM 555 N N . ALA A 1 69 ? 16.869 101.765 27.484 1.00 15.33 1067 ALA A N 1
ATOM 556 C CA . ALA A 1 69 ? 16.212 101.904 28.805 1.00 16.29 1067 ALA A CA 1
ATOM 557 C C . ALA A 1 69 ? 16.453 100.666 29.641 1.00 16.01 1067 ALA A C 1
ATOM 558 O O . ALA A 1 69 ? 16.736 100.698 30.826 1.00 15.31 1067 ALA A O 1
ATOM 560 N N . ARG A 1 70 ? 16.303 99.516 28.993 1.00 15.55 1068 ARG A N 1
ATOM 561 C CA A ARG A 1 70 ? 16.464 98.253 29.715 0.50 16.53 1068 ARG A CA 1
ATOM 562 C CA B ARG A 1 70 ? 16.507 98.233 29.625 0.50 16.23 1068 ARG A CA 1
ATOM 563 C C . ARG A 1 70 ? 17.912 98.181 30.201 1.00 17.32 1068 ARG A C 1
ATOM 564 O O . ARG A 1 70 ? 18.102 97.765 31.360 1.00 16.78 1068 ARG A O 1
ATOM 579 N N . ALA A 1 71 ? 18.866 98.581 29.361 1.00 15.75 1069 ALA A N 1
ATOM 580 C CA . ALA A 1 71 ? 20.265 98.527 29.799 1.00 19.30 1069 ALA A CA 1
ATOM 581 C C . ALA A 1 71 ? 20.556 99.415 31.003 1.00 20.31 1069 ALA A C 1
ATOM 582 O O . ALA A 1 71 ? 21.353 99.038 31.876 1.00 21.01 1069 ALA A O 1
ATOM 584 N N . ALA A 1 72 ? 19.887 100.548 30.998 1.00 18.61 1070 ALA A N 1
ATOM 585 C CA . ALA A 1 72 ? 20.034 101.483 32.099 1.00 20.13 1070 ALA A CA 1
ATOM 586 C C . ALA A 1 72 ? 19.212 101.134 33.329 1.00 20.33 1070 ALA A C 1
ATOM 587 O O . ALA A 1 72 ? 19.352 101.801 34.344 1.00 22.64 1070 ALA A O 1
ATOM 589 N N . GLY A 1 73 ? 18.355 100.139 33.240 1.00 18.20 1071 GLY A N 1
ATOM 590 C CA . GLY A 1 73 ? 17.417 99.760 34.275 1.00 19.70 1071 GLY A CA 1
ATOM 591 C C . GLY A 1 73 ? 16.271 100.698 34.490 1.00 17.11 1071 GLY A C 1
ATOM 592 O O . GLY A 1 73 ? 15.597 100.635 35.510 1.00 17.32 1071 GLY A O 1
ATOM 593 N N . ARG A 1 74 ? 16.020 101.542 33.495 1.00 17.11 1072 ARG A N 1
ATOM 594 C CA A ARG A 1 74 ? 15.009 102.578 33.561 0.38 17.38 1072 ARG A CA 1
ATOM 595 C CA C ARG A 1 74 ? 15.006 102.580 33.617 0.62 17.96 1072 ARG A CA 1
ATOM 596 C C . ARG A 1 74 ? 13.627 102.013 33.272 1.00 17.55 1072 ARG A C 1
ATOM 597 O O . ARG A 1 74 ? 13.080 102.155 32.175 1.00 16.17 1072 ARG A O 1
ATOM 612 N N . MET A 1 75 ? 13.034 101.337 34.257 1.00 17.56 1073 MET A N 1
ATOM 613 C CA . MET A 1 75 ? 11.868 100.555 33.971 1.00 17.38 1073 MET A CA 1
ATOM 614 C C . MET A 1 75 ? 10.635 101.391 33.669 1.00 17.48 1073 MET A C 1
ATOM 615 O O . MET A 1 75 ? 9.770 100.917 32.952 1.00 17.43 1073 MET A O 1
ATOM 620 N N . ASP A 1 76 ? 10.562 102.608 34.204 1.00 18.04 1074 ASP A N 1
ATOM 621 C CA . ASP A 1 76 ? 9.470 103.472 33.836 1.00 18.91 1074 ASP A CA 1
ATOM 622 C C . ASP A 1 76 ? 9.509 103.710 32.316 1.00 16.77 1074 ASP A C 1
ATOM 623 O O . ASP A 1 76 ? 8.440 103.667 31.630 1.00 18.23 1074 ASP A O 1
ATOM 628 N N . GLU A 1 77 ? 10.716 103.936 31.765 1.00 17.77 1075 GLU A N 1
ATOM 629 C CA . GLU A 1 77 ? 10.801 104.193 30.322 1.00 17.75 1075 GLU A CA 1
ATOM 630 C C . GLU A 1 77 ? 10.629 102.916 29.567 1.00 17.39 1075 GLU A C 1
ATOM 631 O O . GLU A 1 77 ? 10.006 102.932 28.515 1.00 16.97 1075 GLU A O 1
ATOM 637 N N . VAL A 1 78 ? 11.106 101.783 30.110 1.00 17.27 1076 VAL A N 1
ATOM 638 C CA . VAL A 1 78 ? 10.810 100.535 29.436 1.00 17.28 1076 VAL A CA 1
ATOM 639 C C . VAL A 1 78 ? 9.319 100.292 29.269 1.00 18.14 1076 VAL A C 1
ATOM 640 O O . VAL A 1 78 ? 8.830 99.961 28.198 1.00 16.29 1076 VAL A O 1
ATOM 644 N N . ARG A 1 79 ? 8.563 100.541 30.333 1.00 18.51 1077 ARG A N 1
ATOM 645 C CA A ARG A 1 79 ? 7.123 100.360 30.235 0.50 19.14 1077 ARG A CA 1
ATOM 646 C CA B ARG A 1 79 ? 7.112 100.372 30.283 0.50 19.26 1077 ARG A CA 1
ATOM 647 C C . ARG A 1 79 ? 6.476 101.363 29.317 1.00 18.20 1077 ARG A C 1
ATOM 648 O O . ARG A 1 79 ? 5.643 100.980 28.513 1.00 17.64 1077 ARG A O 1
ATOM 663 N N . ARG A 1 80 ? 6.820 102.629 29.377 1.00 17.29 1078 ARG A N 1
ATOM 664 C CA . ARG A 1 80 ? 6.161 103.659 28.561 1.00 17.83 1078 ARG A CA 1
ATOM 665 C C . ARG A 1 80 ? 6.460 103.466 27.096 1.00 16.61 1078 ARG A C 1
ATOM 666 O O . ARG A 1 80 ? 5.614 103.457 26.213 1.00 16.75 1078 ARG A O 1
ATOM 674 N N . LEU A 1 81 ? 7.737 103.278 26.791 1.00 15.70 1079 LEU A N 1
ATOM 675 C CA . LEU A 1 81 ? 8.152 103.011 25.414 1.00 16.21 1079 LEU A CA 1
ATOM 676 C C . LEU A 1 81 ? 7.582 101.704 24.879 1.00 16.05 1079 LEU A C 1
ATOM 677 O O . LEU A 1 81 ? 7.207 101.624 23.711 1.00 16.00 1079 LEU A O 1
ATOM 682 N N . SER A 1 82 ? 7.500 100.688 25.718 1.00 15.88 1080 SER A N 1
ATOM 683 C CA . SER A 1 82 ? 6.918 99.426 25.262 1.00 16.03 1080 SER A CA 1
ATOM 684 C C . SER A 1 82 ? 5.449 99.585 24.906 1.00 16.24 1080 SER A C 1
ATOM 685 O O . SER A 1 82 ? 5.004 99.070 23.864 1.00 16.88 1080 SER A O 1
ATOM 688 N N . GLU A 1 83 ? 4.700 100.262 25.728 1.00 16.65 1081 GLU A N 1
ATOM 689 C CA . GLU A 1 83 ? 3.269 100.533 25.436 1.00 18.34 1081 GLU A CA 1
ATOM 690 C C . GLU A 1 83 ? 3.105 101.345 24.181 1.00 18.53 1081 GLU A C 1
ATOM 691 O O . GLU A 1 83 ? 2.350 100.970 23.303 1.00 16.83 1081 GLU A O 1
ATOM 697 N N . ASN A 1 84 ? 3.831 102.468 24.045 1.00 16.83 1082 ASN A N 1
ATOM 698 C CA . ASN A 1 84 ? 3.635 103.331 22.878 1.00 18.21 1082 ASN A CA 1
ATOM 699 C C . ASN A 1 84 ? 4.04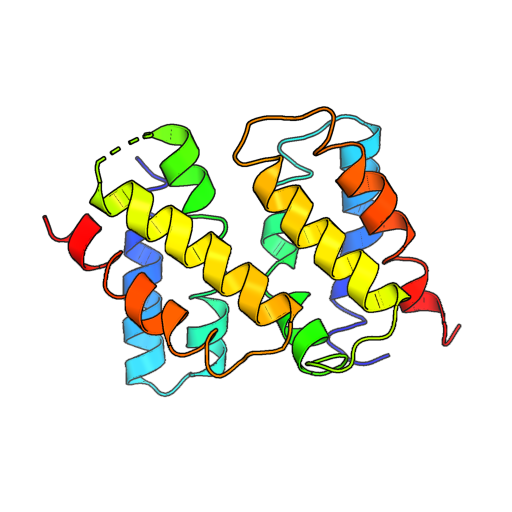6 102.602 21.611 1.00 18.72 1082 ASN A C 1
ATOM 700 O O . ASN A 1 84 ? 3.380 102.718 20.566 1.00 17.07 1082 ASN A O 1
ATOM 705 N N . THR A 1 85 ? 5.156 101.875 21.667 1.00 15.92 1083 THR A N 1
ATOM 706 C CA . THR A 1 85 ? 5.710 101.180 20.493 1.00 18.25 1083 THR A CA 1
ATOM 707 C C . THR A 1 85 ? 4.784 100.052 20.094 1.00 18.57 1083 THR A C 1
ATOM 708 O O . THR A 1 85 ? 4.528 99.879 18.903 1.00 17.93 1083 THR A O 1
ATOM 712 N N . LEU A 1 86 ? 4.246 99.342 21.057 1.00 18.33 1084 LEU A N 1
ATOM 713 C CA . LEU A 1 86 ? 3.278 98.315 20.739 1.00 19.67 1084 LEU A CA 1
ATOM 714 C C . LEU A 1 86 ? 2.015 98.827 20.065 1.00 18.52 1084 LEU A C 1
ATOM 715 O O . LEU A 1 86 ? 1.476 98.289 19.110 1.00 18.22 1084 LEU A O 1
ATOM 720 N N . GLN A 1 87 ? 1.524 99.956 20.603 1.00 19.12 1085 GLN A N 1
ATOM 721 C CA . GLN A 1 87 ? 0.312 100.496 19.995 1.00 20.13 1085 GLN A CA 1
ATOM 722 C C . GLN A 1 87 ? 0.584 100.917 18.547 1.00 19.14 1085 GLN A C 1
ATOM 723 O O . GLN A 1 87 ? -0.228 100.698 17.625 1.00 17.96 1085 GLN A O 1
ATOM 729 N N . LEU A 1 88 ? 1.737 101.532 18.270 1.00 17.34 1086 LEU A N 1
ATOM 730 C CA . LEU A 1 88 ? 2.006 101.876 16.893 1.00 17.39 1086 LEU A CA 1
ATOM 731 C C . LEU A 1 88 ? 2.228 100.662 16.018 1.00 16.99 1086 LEU A C 1
ATOM 732 O O . LEU A 1 88 ? 1.818 100.604 14.842 1.00 16.88 1086 LEU A O 1
ATOM 737 N N . MET A 1 89 ? 2.858 99.643 16.578 1.00 16.56 1087 MET A N 1
ATOM 738 C CA A MET A 1 89 ? 3.102 98.446 15.726 0.50 19.51 1087 MET A CA 1
ATOM 739 C CA B MET A 1 89 ? 3.037 98.415 15.835 0.50 19.48 1087 MET A CA 1
ATOM 740 C C . MET A 1 89 ? 1.786 97.758 15.342 1.00 19.76 1087 MET A C 1
ATOM 741 O O . MET A 1 89 ? 1.586 97.268 14.243 1.00 19.88 1087 MET A O 1
ATOM 750 N N . LYS A 1 90 ? 0.862 97.729 16.351 1.00 20.96 1088 LYS A N 1
ATOM 751 C CA . LYS A 1 90 ? -0.422 97.094 16.034 1.00 24.18 1088 LYS A CA 1
ATOM 752 C C . LYS A 1 90 ? -1.111 97.802 14.885 1.00 23.70 1088 LYS A C 1
ATOM 753 O O . LYS A 1 90 ? -1.710 97.209 14.014 1.00 25.40 1088 LYS A O 1
ATOM 759 N N . GLU A 1 91 ? -1.051 99.139 14.925 1.00 22.95 1089 GLU A N 1
ATOM 760 C CA . GLU A 1 91 ? -1.709 99.938 13.904 1.00 21.44 1089 GLU A CA 1
ATOM 761 C C . GLU A 1 91 ? -0.941 99.843 12.565 1.00 19.63 1089 GLU A C 1
ATOM 762 O O . GLU A 1 91 ? -1.596 99.751 11.540 1.00 19.99 1089 GLU A O 1
ATOM 768 N N . TYR A 1 92 ? 0.371 99.809 12.612 1.00 18.55 1090 TYR A N 1
ATOM 769 C CA . TYR A 1 92 ? 1.152 99.626 11.380 1.00 18.60 1090 TYR A CA 1
ATOM 770 C C . TYR A 1 92 ? 0.780 98.375 10.648 1.00 18.25 1090 TYR A C 1
ATOM 771 O O . TYR A 1 92 ? 0.644 98.390 9.439 1.00 18.88 1090 TYR A O 1
ATOM 780 N N . PHE A 1 93 ? 0.556 97.300 11.401 1.00 18.03 1091 PHE A N 1
ATOM 781 C CA . PHE A 1 93 ? 0.176 96.038 10.805 1.00 18.64 1091 PHE A CA 1
ATOM 782 C C . PHE A 1 93 ? -1.311 95.911 10.417 1.00 21.32 1091 PHE A C 1
ATOM 783 O O . PHE A 1 93 ? -1.662 94.816 9.912 1.00 25.28 1091 PHE A O 1
ATOM 791 N N . GLN A 1 94 ? -2.130 96.941 10.586 1.00 22.78 1092 GLN A N 1
ATOM 792 C CA . GLN A 1 94 ? -3.523 97.069 10.209 1.00 24.19 1092 GLN A CA 1
ATOM 793 C C . GLN A 1 94 ? -3.748 97.995 9.031 1.00 23.80 1092 GLN A C 1
ATOM 794 O O . GLN A 1 94 ? -4.849 98.192 8.612 1.00 26.14 1092 GLN A O 1
ATOM 800 N N . GLN A 1 95 ? -2.706 98.581 8.434 1.00 25.96 1093 GLN A N 1
ATOM 801 C CA . GLN A 1 95 ? -2.967 99.630 7.454 1.00 27.34 1093 GLN A CA 1
ATOM 802 C C . GLN A 1 95 ? -3.614 99.043 6.207 1.00 34.12 1093 GLN A C 1
ATOM 803 O O . GLN A 1 95 ? -4.277 99.744 5.431 1.00 48.07 1093 GLN A O 1
ATOM 809 N N . SER A 1 96 ? -3.428 97.740 6.014 1.00 36.78 1094 SER A N 1
ATOM 810 C CA . SER A 1 96 ? -4.037 97.105 4.851 1.00 42.33 1094 SER A CA 1
ATOM 811 C C . SER A 1 96 ? -5.452 96.667 5.207 1.00 41.21 1094 SER A C 1
ATOM 812 O O . SER A 1 96 ? -6.121 96.099 4.313 1.00 53.64 1094 SER A O 1
ATOM 815 N N . ASP A 1 97 ? -5.792 96.919 6.469 1.00 40.11 1095 ASP A N 1
ATOM 816 C CA . ASP A 1 97 ? -7.116 96.423 6.933 1.00 43.65 1095 ASP A CA 1
ATOM 817 C C . ASP A 1 97 ? -8.260 97.157 6.260 1.00 45.36 1095 ASP A C 1
ATOM 818 O O . ASP A 1 97 ? -8.130 98.243 5.648 1.00 47.52 1095 ASP A O 1
ATOM 824 N N . SER B 1 4 ? 27.029 80.410 35.506 1.00 67.48 2002 SER B N 1
ATOM 825 C CA . SER B 1 4 ? 26.088 81.244 34.748 1.00 49.95 2002 SER B CA 1
ATOM 826 C C . SER B 1 4 ? 25.457 80.469 33.603 1.00 50.10 2002 SER B C 1
ATOM 827 O O . SER B 1 4 ? 25.975 80.012 32.551 1.00 46.55 2002 SER B O 1
ATOM 830 N N . PRO B 1 5 ? 24.153 80.267 33.722 1.00 48.10 2003 PRO B N 1
ATOM 831 C CA . PRO B 1 5 ? 23.599 79.483 32.627 1.00 44.24 2003 PRO B CA 1
ATOM 832 C C . PRO B 1 5 ? 23.437 80.456 31.456 1.00 36.28 2003 PRO B C 1
ATOM 833 O O . PRO B 1 5 ? 23.367 79.938 30.359 1.00 29.03 2003 PRO B O 1
ATOM 837 N N . LEU B 1 6 ? 23.422 81.775 31.717 1.00 30.32 2004 LEU B N 1
ATOM 838 C CA . LEU B 1 6 ? 23.391 82.695 30.585 1.00 27.41 2004 LEU B CA 1
ATOM 839 C C . LEU B 1 6 ? 24.682 82.591 29.772 1.00 25.65 2004 LEU B C 1
ATOM 840 O O . LEU B 1 6 ? 24.650 82.549 28.560 1.00 22.12 2004 LEU B O 1
ATOM 845 N N . ALA B 1 7 ? 25.824 82.508 30.452 1.00 25.63 2005 ALA B N 1
ATOM 846 C CA . ALA B 1 7 ? 27.126 82.353 29.789 1.00 26.32 2005 ALA B CA 1
ATOM 847 C C . ALA B 1 7 ? 27.106 81.100 28.922 1.00 24.80 2005 ALA B C 1
ATOM 848 O O . ALA B 1 7 ? 27.553 81.048 27.816 1.00 21.33 2005 ALA B O 1
ATOM 850 N N . GLN B 1 8 ? 26.554 80.043 29.529 1.00 23.88 2006 GLN B N 1
ATOM 851 C CA . GLN B 1 8 ? 26.523 78.771 28.831 1.00 24.79 2006 GLN B CA 1
ATOM 852 C C . GLN B 1 8 ? 25.592 78.828 27.612 1.00 22.18 2006 GLN B C 1
ATOM 853 O O . GLN B 1 8 ? 25.873 78.252 26.545 1.00 19.71 2006 GLN B O 1
ATOM 859 N N A GLN B 1 9 ? 24.444 79.485 27.748 0.50 22.02 2007 GLN B N 1
ATOM 860 N N B GLN B 1 9 ? 24.465 79.511 27.787 0.50 21.81 2007 GLN B N 1
ATOM 861 C CA A GLN B 1 9 ? 23.626 79.595 26.538 0.50 21.28 2007 GLN B CA 1
ATOM 862 C CA B GLN B 1 9 ? 23.542 79.726 26.685 0.50 20.73 2007 GLN B CA 1
ATOM 863 C C A GLN B 1 9 ? 24.382 80.346 25.459 0.50 19.17 2007 GLN B C 1
ATOM 864 C C B GLN B 1 9 ? 24.237 80.438 25.531 0.50 18.51 2007 GLN B C 1
ATOM 865 O O A GLN B 1 9 ? 24.352 79.980 24.272 0.50 19.87 2007 GLN B O 1
ATOM 866 O O B GLN B 1 9 ? 24.010 80.131 24.349 0.50 13.87 2007 GLN B O 1
ATOM 877 N N . ILE B 1 10 ? 25.086 81.394 25.889 1.00 18.22 2008 ILE B N 1
ATOM 878 C CA . ILE B 1 10 ? 25.846 82.126 24.868 1.00 17.47 2008 ILE B CA 1
ATOM 879 C C . ILE B 1 10 ? 26.839 81.239 24.215 1.00 15.63 2008 ILE B C 1
ATOM 880 O O . ILE B 1 10 ? 26.968 81.241 22.976 1.00 15.09 2008 ILE B O 1
ATOM 885 N N . LYS B 1 11 ? 27.555 80.483 25.043 1.00 18.18 2009 LYS B N 1
ATOM 886 C CA . LYS B 1 11 ? 28.549 79.582 24.429 1.00 17.56 2009 LYS B CA 1
ATOM 887 C C . LYS B 1 11 ? 27.910 78.595 23.498 1.00 16.05 2009 LYS B C 1
ATOM 888 O O . LYS B 1 11 ? 28.453 78.288 22.424 1.00 15.99 2009 LYS B O 1
ATOM 894 N N . ASN B 1 12 ? 26.789 78.046 23.897 1.00 16.59 2010 ASN B N 1
ATOM 895 C CA . ASN B 1 12 ? 26.085 77.086 23.029 1.00 16.74 2010 ASN B CA 1
ATOM 896 C C . ASN B 1 12 ? 25.728 77.778 21.696 1.00 16.30 2010 ASN B C 1
ATOM 897 O O . ASN B 1 12 ? 25.896 77.195 20.607 1.00 15.00 2010 ASN B O 1
ATOM 902 N N . THR B 1 13 ? 25.217 79.013 21.775 1.00 17.13 2011 THR B N 1
ATOM 903 C CA . THR B 1 13 ? 24.754 79.695 20.564 1.00 15.88 2011 THR B CA 1
ATOM 904 C C . THR B 1 13 ? 25.913 80.013 19.663 1.00 16.28 2011 THR B C 1
ATOM 905 O O . THR B 1 13 ? 25.815 79.941 18.439 1.00 15.45 2011 THR B O 1
ATOM 909 N N . LEU B 1 14 ? 27.065 80.370 20.234 1.00 15.74 2012 LEU B N 1
ATOM 910 C CA . LEU B 1 14 ? 28.269 80.559 19.419 1.00 17.33 2012 LEU B CA 1
ATOM 911 C C . LEU B 1 14 ? 28.607 79.283 18.664 1.00 16.99 2012 LEU B C 1
ATOM 912 O O . LEU B 1 14 ? 28.969 79.349 17.474 1.00 16.60 2012 LEU B O 1
ATOM 917 N N . THR B 1 15 ? 28.527 78.133 19.341 1.00 15.50 2013 THR B N 1
ATOM 918 C CA . THR B 1 15 ? 28.762 76.921 18.572 1.00 16.71 2013 THR B CA 1
ATOM 919 C C . THR B 1 15 ? 27.712 76.691 17.488 1.00 16.39 2013 THR B C 1
ATOM 920 O O . THR B 1 15 ? 28.038 76.226 16.378 1.00 16.26 2013 THR B O 1
ATOM 924 N N . PHE B 1 16 ? 26.439 76.959 17.784 1.00 14.88 2014 PHE B N 1
ATOM 925 C CA . PHE B 1 16 ? 25.405 76.775 16.806 1.00 15.76 2014 PHE B CA 1
ATOM 926 C C . PHE B 1 16 ? 25.671 77.635 15.587 1.00 16.46 2014 PHE B C 1
ATOM 927 O O . PHE B 1 16 ? 25.400 77.211 14.441 1.00 14.86 2014 PHE B O 1
ATOM 935 N N . ILE B 1 17 ? 26.149 78.846 15.802 1.00 15.54 2015 ILE B N 1
ATOM 936 C CA . ILE B 1 17 ? 26.513 79.696 14.681 1.00 16.17 2015 ILE B CA 1
ATOM 937 C C . ILE B 1 17 ? 27.599 79.095 13.813 1.00 18.39 2015 ILE B C 1
ATOM 938 O O . ILE B 1 17 ? 27.495 79.132 12.598 1.00 18.17 2015 ILE B O 1
ATOM 943 N N . GLY B 1 18 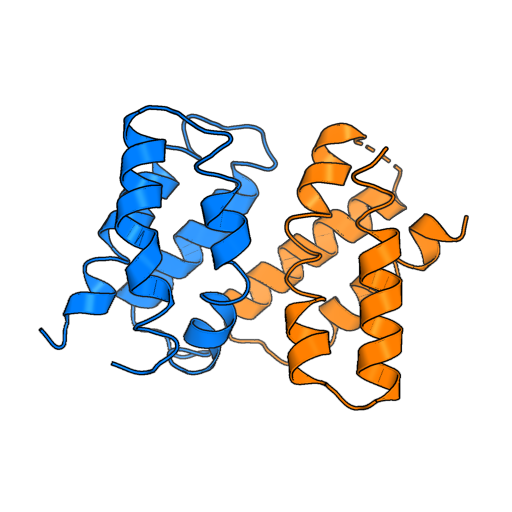? 28.635 78.532 14.407 1.00 18.27 2016 GLY B N 1
ATOM 944 C CA . GLY B 1 18 ? 29.725 77.912 13.630 1.00 20.69 2016 GLY B CA 1
ATOM 945 C C . GLY B 1 18 ? 29.241 76.712 12.890 1.00 21.66 2016 GLY B C 1
ATOM 946 O O . GLY B 1 18 ? 29.705 76.473 11.743 1.00 23.73 2016 GLY B O 1
ATOM 947 N N . GLN B 1 19 ? 28.292 75.943 13.473 1.00 18.31 2017 GLN B N 1
ATOM 948 C CA . GLN B 1 19 ? 27.711 74.786 12.747 1.00 19.52 2017 GLN B CA 1
ATOM 949 C C . GLN B 1 19 ? 26.879 75.226 11.556 1.00 20.77 2017 GLN B C 1
ATOM 950 O O . GLN B 1 19 ? 26.911 74.614 10.481 1.00 23.82 2017 GLN B O 1
ATOM 956 N N . ALA B 1 20 ? 26.062 76.266 11.712 1.00 18.54 2018 ALA B N 1
ATOM 957 C CA . ALA B 1 20 ? 25.234 76.768 10.609 1.00 21.42 2018 ALA B CA 1
ATOM 958 C C . ALA B 1 20 ? 26.126 77.309 9.511 1.00 24.02 2018 ALA B C 1
ATOM 959 O O . ALA B 1 20 ? 25.884 77.052 8.354 1.00 23.60 2018 ALA B O 1
ATOM 961 N N . ASN B 1 21 ? 27.129 78.092 9.918 1.00 22.16 2019 ASN B N 1
ATOM 962 C CA . ASN B 1 21 ? 28.044 78.648 8.914 1.00 27.18 2019 ASN B CA 1
ATOM 963 C C . ASN B 1 21 ? 28.752 77.511 8.224 1.00 30.11 2019 ASN B C 1
ATOM 964 O O . ASN B 1 21 ? 28.944 77.578 6.983 1.00 34.75 2019 ASN B O 1
ATOM 969 N N . ALA B 1 22 ? 29.185 76.455 8.897 1.00 31.73 2020 ALA B N 1
ATOM 970 C CA . ALA B 1 22 ? 29.841 75.378 8.129 1.00 33.36 2020 ALA B CA 1
ATOM 971 C C . ALA B 1 22 ? 28.896 74.761 7.098 1.00 34.71 2020 ALA B C 1
ATOM 972 O O . ALA B 1 22 ? 29.313 74.316 6.006 1.00 38.70 2020 ALA B O 1
ATOM 974 N N . ALA B 1 23 ? 27.612 74.687 7.359 1.00 29.62 2021 ALA B N 1
ATOM 975 C CA . ALA B 1 23 ? 26.645 74.137 6.429 1.00 30.60 2021 ALA B CA 1
ATOM 976 C C . ALA B 1 23 ? 26.172 75.112 5.365 1.00 28.20 2021 ALA B C 1
ATOM 977 O O . ALA B 1 23 ? 25.493 74.694 4.477 1.00 34.19 2021 ALA B O 1
ATOM 979 N N . GLY B 1 24 ? 26.496 76.380 5.514 1.00 28.21 2022 GLY B N 1
ATOM 980 C CA . GLY B 1 24 ? 26.004 77.381 4.623 1.00 29.52 2022 GLY B CA 1
ATOM 981 C C . GLY B 1 24 ? 24.574 77.787 4.886 1.00 30.29 2022 GLY B C 1
ATOM 982 O O . GLY B 1 24 ? 23.947 78.339 4.004 1.00 30.29 2022 GLY B O 1
ATOM 983 N N . ARG B 1 25 ? 24.086 77.496 6.092 1.00 27.52 2023 ARG B N 1
ATOM 984 C CA . ARG B 1 25 ? 22.743 77.875 6.529 1.00 25.95 2023 ARG B CA 1
ATOM 985 C C . ARG B 1 25 ? 22.767 79.324 7.014 1.00 25.62 2023 ARG B C 1
ATOM 986 O O . ARG B 1 25 ? 22.639 79.597 8.204 1.00 20.47 2023 ARG B O 1
ATOM 994 N N . MET B 1 26 ? 22.920 80.279 6.073 1.00 25.69 2024 MET B N 1
ATOM 995 C CA . MET B 1 26 ? 23.208 81.679 6.440 1.00 27.18 2024 MET B CA 1
ATOM 996 C C . MET B 1 26 ? 22.020 82.415 7.024 1.00 25.81 2024 MET B C 1
ATOM 997 O O . MET B 1 26 ? 22.190 83.258 7.896 1.00 23.77 2024 MET B O 1
ATOM 1002 N N . ASP B 1 27 ? 20.777 82.073 6.597 1.00 27.00 2025 ASP B N 1
ATOM 1003 C CA . ASP B 1 27 ? 19.633 82.696 7.319 1.00 25.72 2025 ASP B CA 1
ATOM 1004 C C . ASP B 1 27 ? 19.648 82.259 8.765 1.00 24.16 2025 ASP B C 1
ATOM 1005 O O . ASP B 1 27 ? 19.388 83.086 9.618 1.00 20.80 2025 ASP B O 1
ATOM 1010 N N . GLU B 1 28 ? 20.007 80.998 9.073 1.00 22.33 2026 GLU B N 1
ATOM 1011 C CA . GLU B 1 28 ? 20.106 80.595 10.482 1.00 18.77 2026 GLU B CA 1
ATOM 1012 C C . GLU B 1 28 ? 21.238 81.299 11.159 1.00 18.73 2026 GLU B C 1
ATOM 1013 O O . GLU B 1 28 ? 21.083 81.710 12.314 1.00 16.95 2026 GLU B O 1
ATOM 1019 N N . VAL B 1 29 ? 22.371 81.460 10.52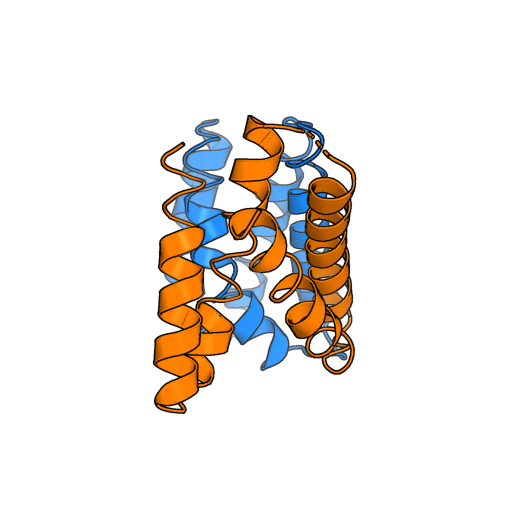7 1.00 18.12 2027 VAL B N 1
ATOM 1020 C CA . VAL B 1 29 ? 23.464 82.228 11.130 1.00 18.20 2027 VAL B CA 1
ATOM 1021 C C . VAL B 1 29 ? 22.987 83.589 11.554 1.00 18.29 2027 VAL B C 1
ATOM 1022 O O . VAL B 1 29 ? 23.223 84.033 12.681 1.00 16.51 2027 VAL B O 1
ATOM 1026 N N . ARG B 1 30 ? 22.346 84.325 10.648 1.00 18.95 2028 ARG B N 1
ATOM 1027 C CA . ARG B 1 30 ? 21.918 85.663 10.959 1.00 19.18 2028 ARG B CA 1
ATOM 1028 C C . ARG B 1 30 ? 20.894 85.694 12.081 1.00 19.02 2028 ARG B C 1
ATOM 1029 O O . ARG B 1 30 ? 20.874 86.574 12.936 1.00 16.40 2028 ARG B O 1
ATOM 1037 N N . THR B 1 31 ? 19.990 84.688 12.100 1.00 17.87 2029 THR B N 1
ATOM 1038 C CA . THR B 1 31 ? 18.995 84.571 13.151 1.00 17.43 2029 THR B CA 1
ATOM 1039 C C . THR B 1 31 ? 19.651 84.323 14.496 1.00 17.27 2029 THR B C 1
ATOM 1040 O O . THR B 1 31 ? 19.306 84.966 15.500 1.00 15.66 2029 THR B O 1
ATOM 1044 N N . LEU B 1 32 ? 20.576 83.366 14.542 1.00 17.17 2030 LEU B N 1
ATOM 1045 C CA . LEU B 1 32 ? 21.255 83.030 15.807 1.00 17.17 2030 LEU B CA 1
ATOM 1046 C C . LEU B 1 32 ? 22.065 84.216 16.325 1.00 16.23 2030 LEU B C 1
ATOM 1047 O O . LEU B 1 32 ? 22.120 84.485 17.509 1.00 16.35 2030 LEU B O 1
ATOM 1052 N N . GLN B 1 33 ? 22.714 84.956 15.433 1.00 17.97 2031 GLN B N 1
ATOM 1053 C CA A GLN B 1 33 ? 23.417 86.154 15.808 0.50 17.90 2031 GLN B CA 1
ATOM 1054 C CA B GLN B 1 33 ? 23.460 86.121 15.886 0.50 17.68 2031 GLN B CA 1
ATOM 1055 C C . GLN B 1 33 ? 22.501 87.139 16.494 1.00 17.81 2031 GLN B C 1
ATOM 1056 O O . GLN B 1 33 ? 22.839 87.838 17.441 1.00 18.36 2031 GLN B O 1
ATOM 1067 N N . GLU B 1 34 ? 21.272 87.223 15.977 1.00 15.97 2032 GLU B N 1
ATOM 1068 C CA . GLU B 1 34 ? 20.238 88.103 16.563 1.00 16.15 2032 GLU B CA 1
ATOM 1069 C C . GLU B 1 34 ? 19.697 87.553 17.865 1.00 17.73 2032 GLU B C 1
ATOM 1070 O O . GLU B 1 34 ? 19.465 88.330 18.769 1.00 20.09 2032 GLU B O 1
ATOM 1076 N N . ASN B 1 35 ? 19.604 86.233 18.034 1.00 16.79 2033 ASN B N 1
ATOM 1077 C CA . ASN B 1 35 ? 19.241 85.713 19.332 1.00 19.56 2033 ASN B CA 1
ATOM 1078 C C . ASN B 1 35 ? 20.278 86.049 20.373 1.00 19.69 2033 ASN B C 1
ATOM 1079 O O . ASN B 1 35 ? 20.001 86.274 21.552 1.00 19.29 2033 ASN B O 1
ATOM 1084 N N A LEU B 1 36 ? 21.490 86.075 19.862 0.50 18.98 2034 LEU B N 1
ATOM 1085 N N B LEU B 1 36 ? 21.564 86.044 19.982 0.50 17.50 2034 LEU B N 1
ATOM 1086 C CA A LEU B 1 36 ? 22.600 86.352 20.756 0.50 18.29 2034 LEU B CA 1
ATOM 1087 C CA B LEU B 1 36 ? 22.646 86.382 20.889 0.50 18.86 2034 LEU B CA 1
ATOM 1088 C C A LEU B 1 36 ? 22.694 87.779 21.264 0.50 17.38 2034 LEU B C 1
ATOM 1089 C C B LEU B 1 36 ? 22.505 87.804 21.463 0.50 16.45 2034 LEU B C 1
ATOM 1090 O O A LEU B 1 36 ? 23.382 88.082 22.242 0.50 15.07 2034 LEU B O 1
ATOM 1091 O O B LEU B 1 36 ? 22.880 88.000 22.615 0.50 16.45 2034 LEU B O 1
ATOM 1100 N N . HIS B 1 37 ? 22.026 88.750 20.643 1.00 15.17 2035 HIS B N 1
ATOM 1101 C CA . HIS B 1 37 ? 21.992 90.137 21.088 1.00 15.15 2035 HIS B CA 1
ATOM 1102 C C . HIS B 1 37 ? 21.258 90.259 22.405 1.00 16.23 2035 HIS B C 1
ATOM 1103 O O . HIS B 1 37 ? 21.913 90.747 23.353 1.00 14.88 2035 HIS B O 1
ATOM 1110 N N . PRO B 1 38 ? 19.974 89.993 22.516 1.00 16.40 2036 PRO B N 1
ATOM 1111 C CA . PRO B 1 38 ? 19.380 90.138 23.863 1.00 17.73 2036 PRO B CA 1
ATOM 1112 C C . PRO B 1 38 ? 20.039 89.250 24.901 1.00 18.39 2036 PRO B C 1
ATOM 1113 O O . PRO B 1 38 ? 20.078 89.610 26.065 1.00 16.07 2036 PRO B O 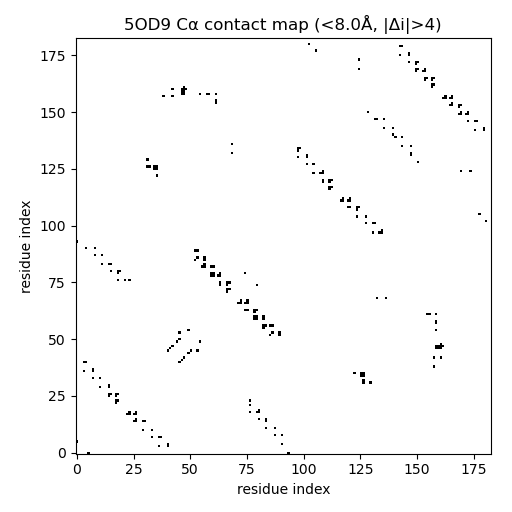1
ATOM 1117 N N A LEU B 1 39 ? 20.513 88.084 24.479 0.50 18.72 2037 LEU B N 1
ATOM 1118 N N B LEU B 1 39 ? 20.525 88.048 24.550 0.50 15.80 2037 LEU B N 1
ATOM 1119 C CA A LEU B 1 39 ? 21.104 87.182 25.484 0.50 18.08 2037 LEU B CA 1
ATOM 1120 C CA B LEU B 1 39 ? 21.164 87.172 25.544 0.50 18.41 2037 LEU B CA 1
ATOM 1121 C C A LEU B 1 39 ? 22.387 87.787 26.027 0.50 16.58 2037 LEU B C 1
ATOM 1122 C C B LEU B 1 39 ? 22.430 87.828 26.110 0.50 17.82 2037 LEU B C 1
ATOM 1123 O O A LEU B 1 39 ? 22.695 87.784 27.224 0.50 19.92 2037 LEU B O 1
ATOM 1124 O O B LEU B 1 39 ? 22.703 87.824 27.315 0.50 14.81 2037 LEU B O 1
ATOM 1133 N N . TRP B 1 40 ? 23.220 88.400 25.160 1.00 16.18 2038 TRP B N 1
ATOM 1134 C CA . TRP B 1 40 ? 24.362 89.147 25.666 1.00 16.19 2038 TRP B CA 1
ATOM 1135 C C . TRP B 1 40 ? 23.956 90.223 26.658 1.00 16.21 2038 TRP B C 1
ATOM 1136 O O . TRP B 1 40 ? 24.584 90.403 27.707 1.00 14.88 2038 TRP B O 1
ATOM 1147 N N . HIS B 1 41 ? 22.972 91.057 26.284 1.00 16.17 2039 HIS B N 1
ATOM 1148 C CA . HIS B 1 41 ? 22.599 92.118 27.196 1.00 16.42 2039 HIS B CA 1
ATOM 1149 C C . HIS B 1 41 ? 22.194 91.580 28.560 1.00 18.41 2039 HIS B C 1
ATOM 1150 O O . HIS B 1 41 ? 22.533 92.186 29.572 1.00 18.04 2039 HIS B O 1
ATOM 1157 N N . GLU B 1 42 ? 21.492 90.477 28.606 1.00 18.61 2040 G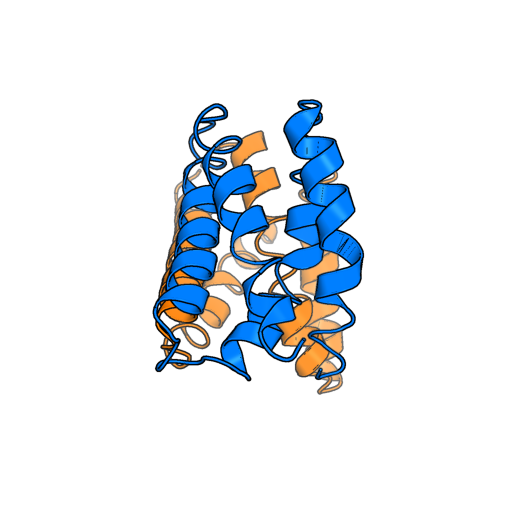LU B N 1
ATOM 1158 C CA . GLU B 1 42 ? 21.018 89.891 29.869 1.00 20.59 2040 GLU B CA 1
ATOM 1159 C C . GLU B 1 42 ? 22.249 89.482 30.664 1.00 21.18 2040 GLU B C 1
ATOM 1160 O O . GLU B 1 42 ? 22.362 89.692 31.880 1.00 18.77 2040 GLU B O 1
ATOM 1166 N N . TYR B 1 43 ? 23.194 88.832 29.982 1.00 18.75 2041 TYR B N 1
ATOM 1167 C CA . TYR B 1 43 ? 24.429 88.429 30.628 1.00 19.21 2041 TYR B CA 1
ATOM 1168 C C . TYR B 1 43 ? 25.167 89.619 31.202 1.00 21.16 2041 TYR B C 1
ATOM 1169 O O . TYR B 1 43 ? 25.630 89.622 32.345 1.00 21.63 2041 TYR B O 1
ATOM 1178 N N . PHE B 1 44 ? 25.356 90.629 30.370 1.00 19.63 2042 PHE B N 1
ATOM 1179 C CA . PHE B 1 44 ? 26.117 91.796 30.790 1.00 20.43 2042 PHE B CA 1
ATOM 1180 C C . PHE B 1 44 ? 25.458 92.508 32.000 1.00 20.08 2042 PHE B C 1
ATOM 1181 O O . PHE B 1 44 ? 26.091 92.921 32.959 1.00 21.54 2042 PHE B O 1
ATOM 1189 N N . GLN B 1 45 ? 24.138 92.654 31.924 1.00 20.56 2043 GLN B N 1
ATOM 1190 C CA . GLN B 1 45 ? 23.357 93.303 32.985 1.00 24.87 2043 GLN B CA 1
ATOM 1191 C C . GLN B 1 45 ? 23.416 92.451 34.241 1.00 29.68 2043 GLN B C 1
ATOM 1192 O O . GLN B 1 45 ? 23.172 93.010 35.297 1.00 31.43 2043 GLN B O 1
ATOM 1198 N N . GLN B 1 46 ? 23.748 91.158 34.203 1.00 37.46 2044 GLN B N 1
ATOM 1199 C CA . GLN B 1 46 ? 23.983 90.256 35.337 1.00 44.32 2044 GLN B CA 1
ATOM 1200 C C . GLN B 1 46 ? 25.427 90.172 35.859 1.00 50.79 2044 GLN B C 1
ATOM 1201 O O . GLN B 1 46 ? 25.657 89.686 36.981 1.00 59.79 2044 GLN B O 1
ATOM 1207 N N . THR B 1 47 ? 26.441 90.630 35.119 1.00 44.38 2045 THR B N 1
ATOM 1208 C CA . THR B 1 47 ? 27.820 90.502 35.531 1.00 57.11 2045 THR B CA 1
ATOM 1209 C C . THR B 1 47 ? 28.582 91.819 35.545 1.00 58.45 2045 THR B C 1
ATOM 1210 O O . THR B 1 47 ? 29.481 91.979 36.376 1.00 60.11 2045 THR B O 1
ATOM 1214 N N . GLU B 1 48 ? 28.262 92.728 34.647 1.00 61.62 2046 GLU B N 1
ATOM 1215 C CA . GLU B 1 48 ? 28.768 94.075 34.609 1.00 64.24 2046 GLU B CA 1
ATOM 1216 C C . GLU B 1 48 ? 28.570 94.813 35.930 1.00 69.59 2046 GLU B C 1
ATOM 1217 O O . GLU B 1 48 ? 29.289 94.984 36.887 1.00 52.40 2046 GLU B O 1
ATOM 1223 N N . SER B 1 53 ? 34.540 94.224 32.734 1.00 66.22 2051 SER B N 1
ATOM 1224 C CA . SER B 1 53 ? 35.789 94.177 31.964 1.00 43.80 2051 SER B CA 1
ATOM 1225 C C . SER B 1 53 ? 35.695 95.053 30.716 1.00 36.98 2051 SER B C 1
ATOM 1226 O O . SER B 1 53 ? 34.596 95.219 30.147 1.00 33.51 2051 SER B O 1
ATOM 1229 N N . PRO B 1 54 ? 36.824 95.602 30.284 1.00 36.52 2052 PRO B N 1
ATOM 1230 C CA . PRO B 1 54 ? 36.715 96.450 29.077 1.00 34.53 2052 PRO B CA 1
ATOM 1231 C C . PRO B 1 54 ? 36.168 95.691 27.884 1.00 29.05 2052 PRO B C 1
ATOM 1232 O O . PRO B 1 54 ? 35.404 96.239 27.111 1.00 24.90 2052 PRO B O 1
ATOM 1236 N N . LEU B 1 55 ? 36.565 94.444 27.685 1.00 25.94 2053 LEU B N 1
ATOM 1237 C CA . LEU B 1 55 ? 36.092 93.630 26.586 1.00 21.22 2053 LEU B CA 1
ATOM 1238 C C . LEU B 1 55 ? 34.585 93.445 26.641 1.00 18.14 2053 LEU B C 1
ATOM 1239 O O . LEU B 1 55 ? 33.901 93.546 25.643 1.00 16.56 2053 LEU B O 1
ATOM 1244 N N . ALA B 1 56 ? 34.037 93.167 27.832 1.00 18.75 2054 ALA B N 1
ATOM 1245 C CA . ALA B 1 56 ? 32.577 93.067 27.958 1.00 16.66 2054 ALA B CA 1
ATOM 1246 C C . ALA B 1 56 ? 31.892 94.326 27.527 1.00 17.98 2054 ALA B C 1
ATOM 1247 O O . ALA B 1 56 ? 30.874 94.302 26.841 1.00 15.56 2054 ALA B O 1
ATOM 1249 N N . GLN B 1 57 ? 32.461 95.457 27.951 1.00 17.09 2055 GLN B N 1
ATOM 1250 C CA . GLN B 1 57 ? 31.858 96.725 27.592 1.00 18.25 2055 GLN B CA 1
ATOM 1251 C C . GLN B 1 57 ? 31.916 96.963 26.100 1.00 17.17 2055 GLN B C 1
ATOM 1252 O O . GLN B 1 57 ? 31.000 97.500 25.507 1.00 15.99 2055 GLN B O 1
ATOM 1258 N N . GLN B 1 58 ? 33.008 96.538 25.439 1.00 18.48 2056 GLN B N 1
ATOM 1259 C CA . GLN B 1 58 ? 33.130 96.675 23.988 1.00 17.76 2056 GLN B CA 1
ATOM 1260 C C . GLN B 1 58 ? 32.088 95.799 23.282 1.00 18.16 2056 GLN B C 1
ATOM 1261 O O . GLN B 1 58 ? 31.532 96.194 22.264 1.00 15.83 2056 GLN B O 1
ATOM 1267 N N . ILE B 1 59 ? 31.808 94.636 23.813 1.00 16.20 2057 ILE B N 1
ATOM 1268 C CA . ILE B 1 59 ? 30.761 93.773 23.212 1.00 15.61 2057 ILE B CA 1
ATOM 1269 C C . ILE B 1 59 ? 29.389 94.410 23.361 1.00 15.28 2057 ILE B C 1
ATOM 1270 O O . ILE B 1 59 ? 28.591 94.412 22.454 1.00 13.87 2057 ILE B O 1
ATOM 1275 N N . GLU B 1 60 ? 29.125 94.958 24.561 1.00 14.58 2058 GLU B N 1
ATOM 1276 C CA . GLU B 1 60 ? 27.869 95.672 24.776 1.00 15.06 2058 GLU B CA 1
ATOM 1277 C C . GLU B 1 60 ? 27.749 96.804 23.781 1.00 15.37 2058 GLU B C 1
ATOM 1278 O O . GLU B 1 60 ? 26.672 96.930 23.116 1.00 14.09 2058 GLU B O 1
ATOM 1284 N N . TYR B 1 61 ? 28.760 97.629 23.615 1.00 14.11 2059 TYR B N 1
ATOM 1285 C CA . TYR B 1 61 ? 28.688 98.660 22.609 1.00 15.53 2059 TYR B CA 1
ATOM 1286 C C . TYR B 1 61 ? 28.535 98.139 21.189 1.00 14.72 2059 TYR B C 1
ATOM 1287 O O . TYR B 1 61 ? 27.862 98.789 20.378 1.00 13.45 2059 TYR B O 1
ATOM 1296 N N . GLY B 1 62 ? 29.148 97.063 20.837 1.00 14.27 2060 GLY B N 1
ATOM 1297 C CA . GLY B 1 62 ? 28.999 96.519 19.520 1.00 14.62 2060 GLY B CA 1
ATOM 1298 C C . GLY B 1 62 ? 27.541 96.217 19.229 1.00 13.93 2060 GLY B C 1
ATOM 1299 O O . GLY B 1 62 ? 27.059 96.519 18.136 1.00 13.00 2060 GLY B O 1
ATOM 1300 N N . HIS B 1 63 ? 26.805 95.601 20.184 1.00 13.77 2061 HIS B N 1
ATOM 1301 C CA . HIS B 1 63 ? 25.357 95.387 19.994 1.00 14.06 2061 HIS B CA 1
ATOM 1302 C C . HIS B 1 63 ? 24.578 96.682 19.866 1.00 13.85 2061 HIS B C 1
ATOM 1303 O O . HIS B 1 63 ? 23.712 96.769 19.006 1.00 14.07 2061 HIS B O 1
ATOM 1310 N N . VAL B 1 64 ? 24.881 97.672 20.680 1.00 14.16 2062 VAL B N 1
ATOM 1311 C CA . VAL B 1 64 ? 24.238 99.000 20.566 1.00 15.45 2062 VAL B CA 1
ATOM 1312 C C . VAL B 1 64 ? 24.386 99.535 19.150 1.00 15.00 2062 VAL B C 1
ATOM 1313 O O . VAL B 1 64 ? 23.446 100.035 18.548 1.00 13.80 2062 VAL B O 1
ATOM 1317 N N . LEU B 1 65 ? 25.599 99.464 18.642 1.00 13.59 2063 LEU B N 1
ATOM 1318 C CA . LEU B 1 65 ? 25.919 100.017 17.334 1.00 13.97 2063 LEU B CA 1
ATOM 1319 C C . LEU B 1 65 ? 25.318 99.184 16.202 1.00 13.53 2063 LEU B C 1
ATOM 1320 O O . LEU B 1 65 ? 24.851 99.797 15.213 1.00 13.69 2063 LEU B O 1
ATOM 1325 N N . ILE B 1 66 ? 25.293 97.868 16.318 1.00 13.34 2064 ILE B N 1
ATOM 1326 C CA . ILE B 1 66 ? 24.581 97.023 15.343 1.00 14.16 2064 ILE B CA 1
ATOM 1327 C C . ILE B 1 66 ? 23.129 97.468 15.269 1.00 14.14 2064 ILE B C 1
ATOM 1328 O O . ILE B 1 66 ? 22.579 97.621 14.181 1.00 13.32 2064 ILE B O 1
ATOM 1333 N N . HIS B 1 67 ? 22.503 97.664 16.426 1.00 12.94 2065 HIS B N 1
ATOM 1334 C CA . HIS B 1 67 ? 21.093 98.005 16.434 1.00 13.05 2065 HIS B CA 1
ATOM 1335 C C . HIS B 1 67 ? 20.841 99.355 15.749 1.00 13.52 2065 HIS B C 1
ATOM 1336 O O . HIS B 1 67 ? 19.906 99.497 14.937 1.00 13.36 2065 HIS B O 1
ATOM 1343 N N . GLN B 1 68 ? 21.638 100.351 16.126 1.00 13.58 2066 GLN B N 1
ATOM 1344 C CA . GLN B 1 68 ? 21.521 101.651 15.479 1.00 15.01 2066 GLN B CA 1
ATOM 1345 C C . GLN B 1 68 ? 21.749 101.554 13.962 1.00 15.46 2066 GLN B C 1
ATOM 1346 O O . GLN B 1 68 ? 21.030 102.197 13.154 1.00 14.39 2066 GLN B O 1
ATOM 1352 N N . ALA B 1 69 ? 22.707 100.778 13.536 1.00 14.71 2067 ALA B N 1
ATOM 1353 C CA . ALA B 1 69 ? 22.939 100.650 12.101 1.00 15.28 2067 ALA B CA 1
ATOM 1354 C C . ALA B 1 69 ? 21.760 99.981 11.406 1.00 15.39 2067 ALA B C 1
ATOM 1355 O O . ALA B 1 69 ? 21.321 100.396 10.320 1.00 14.53 2067 ALA B O 1
ATOM 1357 N N . ARG B 1 70 ? 21.163 98.963 12.061 1.00 14.00 2068 ARG B N 1
ATOM 1358 C CA . ARG B 1 70 ? 20.021 98.311 11.453 1.00 14.84 2068 ARG B CA 1
ATOM 1359 C C . ARG B 1 70 ? 18.825 99.236 11.325 1.00 13.57 2068 ARG B C 1
ATOM 1360 O O . ARG B 1 70 ? 18.126 99.272 10.341 1.00 13.94 2068 ARG B O 1
ATOM 1368 N N . ALA B 1 71 ? 18.621 100.063 12.356 1.00 13.67 2069 ALA B N 1
ATOM 1369 C CA . ALA B 1 71 ? 17.484 100.977 12.366 1.00 14.65 2069 ALA B CA 1
ATOM 1370 C C . ALA B 1 71 ? 17.622 101.996 11.232 1.00 14.29 2069 ALA B C 1
ATOM 1371 O O . ALA B 1 71 ? 16.624 102.470 10.725 1.00 15.30 2069 ALA B O 1
ATOM 1373 N N . ALA B 1 72 ? 18.852 102.308 10.872 1.00 13.20 2070 ALA B N 1
ATOM 1374 C CA . ALA B 1 72 ? 19.159 103.238 9.798 1.00 13.97 2070 ALA B CA 1
ATOM 1375 C C . ALA B 1 72 ? 19.179 102.561 8.445 1.00 15.38 2070 ALA B C 1
ATOM 1376 O O . ALA B 1 72 ? 19.211 103.260 7.417 1.00 15.46 2070 ALA B O 1
ATOM 1378 N N . GLY B 1 73 ? 19.212 101.257 8.380 1.00 15.03 2071 GLY B N 1
ATOM 1379 C CA . GLY B 1 73 ? 19.365 100.559 7.101 1.00 15.46 2071 GLY B CA 1
ATOM 1380 C C . GLY B 1 73 ? 20.791 100.459 6.616 1.00 17.27 2071 GLY B C 1
ATOM 1381 O O . GLY B 1 73 ? 20.948 100.140 5.444 1.00 16.27 2071 GLY B O 1
ATOM 1382 N N . ARG B 1 74 ? 21.770 100.711 7.466 1.00 14.45 2072 ARG B N 1
ATOM 1383 C CA . ARG B 1 74 ? 23.186 100.599 7.097 1.00 16.67 2072 ARG B CA 1
ATOM 1384 C C . ARG B 1 74 ? 23.676 99.174 7.285 1.00 16.25 2072 ARG B C 1
ATOM 1385 O O . ARG B 1 74 ? 24.337 98.762 8.224 1.00 15.38 2072 ARG B O 1
ATOM 1393 N N . MET B 1 75 ? 23.265 98.357 6.294 1.00 17.40 2073 MET B N 1
ATOM 1394 C CA . MET B 1 75 ? 23.522 96.918 6.394 1.00 17.94 2073 MET B CA 1
ATOM 1395 C C . MET B 1 75 ? 24.964 96.654 6.226 1.00 17.18 2073 MET B C 1
ATOM 1396 O O . MET B 1 75 ? 25.399 95.586 6.712 1.00 16.23 2073 MET B O 1
ATOM 1401 N N . ASP B 1 76 ? 25.711 97.499 5.569 1.00 16.04 2074 ASP B N 1
ATOM 1402 C CA . ASP B 1 76 ? 27.183 97.369 5.524 1.00 16.99 2074 ASP B CA 1
ATOM 1403 C C . ASP B 1 76 ? 27.818 97.395 6.902 1.00 16.32 2074 ASP B C 1
ATOM 1404 O O . ASP B 1 76 ? 28.656 96.583 7.267 1.00 16.05 2074 ASP B O 1
ATOM 1409 N N . GLU B 1 77 ? 27.350 98.333 7.707 1.00 15.32 2075 GLU B N 1
ATOM 1410 C CA . GLU B 1 77 ? 27.734 98.440 9.103 1.00 15.29 2075 GLU B CA 1
ATOM 1411 C C . GLU B 1 77 ? 27.169 97.294 9.967 1.00 15.09 2075 GLU B C 1
ATOM 1412 O O . GLU B 1 77 ? 27.921 96.803 10.830 1.00 14.96 2075 GLU B O 1
ATOM 1418 N N . VAL B 1 78 ? 25.920 96.899 9.698 1.00 15.14 2076 VAL B N 1
ATOM 1419 C CA . VAL B 1 78 ? 25.415 95.706 10.459 1.00 15.94 2076 VAL B CA 1
ATOM 1420 C C . VAL B 1 78 ? 26.376 94.546 10.239 1.00 15.18 2076 VAL B C 1
ATOM 1421 O O . VAL B 1 78 ? 26.764 93.886 11.189 1.00 15.77 2076 VAL B O 1
ATOM 1425 N N A ARG B 1 79 ? 26.753 94.313 8.985 0.50 15.93 2077 ARG B N 1
ATOM 1426 N N B ARG B 1 79 ? 26.792 94.287 9.013 0.50 16.33 2077 ARG B N 1
ATOM 1427 C CA A ARG B 1 79 ? 27.598 93.202 8.596 0.50 15.67 2077 ARG B CA 1
ATOM 1428 C CA B ARG B 1 79 ? 27.667 93.136 8.897 0.50 16.45 2077 ARG B CA 1
ATOM 1429 C C A ARG B 1 79 ? 28.978 93.318 9.238 0.50 16.09 2077 ARG B C 1
ATOM 1430 C C B ARG B 1 79 ? 29.025 93.321 9.516 0.50 17.28 2077 ARG B C 1
ATOM 1431 O O A ARG B 1 79 ? 29.536 92.340 9.768 0.50 15.42 2077 ARG B O 1
ATOM 1432 O O B ARG B 1 79 ? 29.552 92.441 10.196 0.50 16.16 2077 ARG B O 1
ATOM 1447 N N . ARG B 1 80 ? 29.578 94.517 9.218 1.00 16.44 2078 ARG B N 1
ATOM 1448 C CA . ARG B 1 80 ? 30.899 94.755 9.749 1.00 17.01 2078 ARG B CA 1
ATOM 1449 C C . ARG B 1 80 ? 30.944 94.620 11.262 1.00 17.11 2078 ARG B C 1
ATOM 1450 O O . ARG B 1 80 ? 31.779 93.927 11.851 1.00 16.70 2078 ARG B O 1
ATOM 1458 N N . LEU B 1 81 ? 30.023 95.311 11.922 1.00 15.46 2079 LEU B N 1
ATOM 1459 C CA . LEU B 1 81 ? 29.917 95.267 13.374 1.00 16.49 2079 LEU B CA 1
ATOM 1460 C C . LEU B 1 81 ? 29.504 93.914 13.884 1.00 17.13 2079 LEU B C 1
ATOM 1461 O O . LEU B 1 81 ? 29.944 93.548 14.978 1.00 14.84 2079 LEU B O 1
ATOM 1466 N N . SER B 1 82 ? 28.641 93.211 13.164 1.00 16.03 2080 SER B N 1
ATOM 1467 C CA . SER B 1 82 ? 28.269 91.872 13.648 1.00 16.45 2080 SER B CA 1
ATOM 1468 C C . SER B 1 82 ? 29.454 90.941 13.642 1.00 17.83 2080 SER B C 1
ATOM 1469 O O . SER B 1 82 ? 29.610 90.175 14.566 1.00 16.39 2080 SER B O 1
ATOM 1472 N N . GLU B 1 83 ? 30.252 91.006 12.570 1.00 18.17 2081 GLU B N 1
ATOM 1473 C CA . GLU B 1 83 ? 31.429 90.175 12.434 1.00 18.82 2081 GLU B CA 1
ATOM 1474 C C . GLU B 1 83 ? 32.402 90.471 13.576 1.00 18.77 2081 GLU B C 1
ATOM 1475 O O . GLU B 1 83 ? 32.895 89.587 14.261 1.00 17.42 2081 GLU B O 1
ATOM 1481 N N . ASN B 1 84 ? 32.631 91.758 13.822 1.00 18.18 2082 ASN B N 1
ATOM 1482 C CA . ASN B 1 84 ? 33.544 92.149 14.865 1.00 18.23 2082 ASN B CA 1
ATOM 1483 C C . ASN B 1 84 ? 33.068 91.704 16.243 1.00 17.52 2082 ASN B C 1
ATOM 1484 O O . ASN B 1 84 ? 33.829 91.225 17.074 1.00 17.80 2082 ASN B O 1
ATOM 1489 N N . THR B 1 85 ? 31.770 91.934 16.491 1.00 16.42 2083 THR B N 1
ATOM 1490 C CA . THR B 1 85 ? 31.192 91.631 17.805 1.00 16.36 2083 THR B CA 1
ATOM 1491 C C . THR B 1 85 ? 31.166 90.134 18.035 1.00 15.80 2083 THR B C 1
ATOM 1492 O O . THR B 1 85 ? 31.457 89.681 19.149 1.00 15.26 2083 THR B O 1
ATOM 1496 N N . LEU B 1 86 ? 30.841 89.337 17.063 1.00 16.40 2084 LEU B N 1
ATOM 1497 C CA . LEU B 1 86 ? 30.914 87.909 17.176 1.00 16.92 2084 LEU B CA 1
ATOM 1498 C C . LEU B 1 86 ? 32.317 87.464 17.583 1.00 17.27 2084 LEU B C 1
ATOM 1499 O O . LEU B 1 86 ? 32.518 86.653 18.477 1.00 16.20 2084 LEU B O 1
ATOM 1504 N N A GLN B 1 87 ? 33.330 87.981 16.900 0.50 16.61 2085 GLN B N 1
ATOM 1505 N N B GLN B 1 87 ? 33.296 88.027 16.888 0.50 17.41 2085 GLN B N 1
ATOM 1506 C CA A GLN B 1 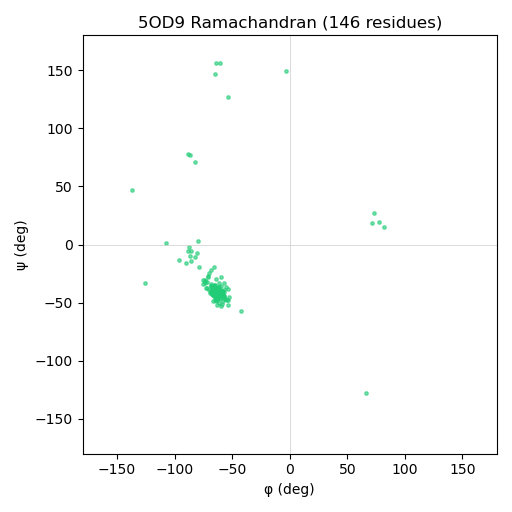87 ? 34.695 87.583 17.265 0.50 18.35 2085 GLN B CA 1
ATOM 1507 C CA B GLN B 1 87 ? 34.704 87.749 17.141 0.50 18.09 2085 GLN B CA 1
ATOM 1508 C C A GLN B 1 87 ? 35.027 87.975 18.681 0.50 17.31 2085 GLN B C 1
ATOM 1509 C C B GLN B 1 87 ? 35.084 88.040 18.578 0.50 17.06 2085 GLN B C 1
ATOM 1510 O O A GLN B 1 87 ? 35.624 87.216 19.436 0.50 17.55 2085 GLN B O 1
ATOM 1511 O O B GLN B 1 87 ? 35.769 87.258 19.227 0.50 18.54 2085 GLN B O 1
ATOM 1522 N N . LEU B 1 88 ? 34.655 89.197 19.069 1.00 17.15 2086 LEU B N 1
ATOM 1523 C CA . LEU B 1 88 ? 34.920 89.620 20.434 1.00 17.31 2086 LEU B CA 1
ATOM 1524 C C . LEU B 1 88 ? 34.260 88.685 21.425 1.00 17.29 2086 LEU B C 1
ATOM 1525 O O . LEU B 1 88 ? 34.833 88.372 22.475 1.00 16.32 2086 LEU B O 1
ATOM 1530 N N A MET B 1 89 ? 33.058 88.204 21.154 0.50 18.05 2087 MET B N 1
ATOM 1531 N N B MET B 1 89 ? 33.051 88.241 21.156 0.50 15.63 2087 MET B N 1
ATOM 1532 C CA A MET B 1 89 ? 32.420 87.302 22.106 0.50 15.82 2087 MET B CA 1
ATOM 1533 C CA B MET B 1 89 ? 32.377 87.306 22.044 0.50 15.95 2087 MET B CA 1
ATOM 1534 C C A MET B 1 89 ? 33.142 85.958 22.185 0.50 18.27 2087 MET B C 1
ATOM 1535 C C B MET B 1 89 ? 33.056 85.952 22.138 0.50 17.68 2087 MET B C 1
ATOM 1536 O O A MET B 1 89 ? 33.298 85.404 23.275 0.50 16.29 2087 MET B O 1
ATOM 1537 O O B MET B 1 89 ? 33.143 85.320 23.186 0.50 17.65 2087 MET B O 1
ATOM 1546 N N . LYS B 1 90 ? 33.549 85.483 20.986 1.00 17.26 2088 LYS B N 1
ATOM 1547 C CA . LYS B 1 90 ? 34.286 84.219 21.018 1.00 18.82 2088 LYS B CA 1
ATOM 1548 C C . LYS B 1 90 ? 35.510 84.385 21.907 1.00 19.98 2088 LYS B C 1
ATOM 1549 O O . LYS B 1 90 ? 35.844 83.476 22.661 1.00 18.95 2088 LYS B O 1
ATOM 1555 N N . GLU B 1 91 ? 36.219 85.486 21.754 1.00 18.44 2089 GLU B N 1
ATOM 1556 C CA . GLU B 1 91 ? 37.442 85.757 22.524 1.00 18.91 2089 GLU B CA 1
ATOM 1557 C C . GLU B 1 91 ? 37.082 85.891 23.989 1.00 19.43 2089 GLU B C 1
ATOM 1558 O O . GLU B 1 91 ? 37.773 85.340 24.833 1.00 20.07 2089 GLU B O 1
ATOM 1564 N N . TYR B 1 92 ? 36.000 86.581 24.311 1.00 20.07 2090 TYR B N 1
ATOM 1565 C CA . TYR B 1 92 ? 35.622 86.751 25.707 1.00 18.81 2090 TYR B CA 1
ATOM 1566 C C . TYR B 1 92 ? 35.401 85.416 26.390 1.00 20.52 2090 TYR B C 1
ATOM 1567 O O . TYR B 1 92 ? 35.792 85.234 27.539 1.00 24.55 2090 TYR B O 1
ATOM 1576 N N . PHE B 1 93 ? 34.788 84.517 25.642 1.00 23.19 2091 PHE B N 1
ATOM 1577 C CA . PHE B 1 93 ? 34.526 83.212 26.268 1.00 31.24 2091 PHE B CA 1
ATOM 1578 C C . PHE B 1 93 ? 35.712 82.276 26.054 1.00 33.74 2091 PHE B C 1
ATOM 1579 O O . PHE B 1 93 ? 35.708 81.213 26.686 1.00 54.29 2091 PHE B O 1
ATOM 1587 N N . GLN B 1 94 ? 36.778 82.576 25.296 1.00 35.44 2092 GLN B N 1
ATOM 1588 C CA . GLN B 1 94 ? 38.015 81.776 25.183 1.00 41.62 2092 GLN B CA 1
ATOM 1589 C C . GLN B 1 94 ? 39.089 82.066 26.236 1.00 48.36 2092 GLN B C 1
ATOM 1590 O O . GLN B 1 94 ? 40.153 81.393 26.354 1.00 42.98 2092 GLN B O 1
ATOM 1596 N N . GLN B 1 95 ? 38.895 83.131 27.023 1.00 53.72 2093 GLN B N 1
ATOM 1597 C CA . GLN B 1 95 ? 39.943 83.464 28.021 1.00 61.28 2093 GLN B CA 1
ATOM 1598 C C . GLN B 1 95 ? 39.911 82.282 28.992 1.00 64.46 2093 GLN B C 1
ATOM 1599 O O . GLN B 1 95 ? 38.830 81.882 29.473 1.00 68.66 2093 GLN B O 1
#

B-factor: mean 25.47, std 13.74, range [10.73, 94.95]

Secondary structure (DSSP, 8-state):
--HHHHHHHHHHHHHHHHHHHT-HHHHHHHHHHHHHHHHHHHHHHTTTS--HHHHHHHHHHHHHHHHHHHT-HHHHHHHHHHHHHHHHHHTTTT-/-HHHHHHHHHHHHHHHHHHHT-HHHHHHHHHHHHHHHHHHHHHH--HHHHHHHHHHHHHHHHHHHT-HHHHHHHHHHHHHHHHHHHH-

Solvent-accessible surface area: 9674 Å² total; per-residue (Å²): 90,46,93,25,8,109,96,0,90,112,18,7,76,119,5,14,112,0,10,88,64,42,112,29,114,72,0,46,83,39,25,37,106,12,2,18,35,4,2,78,17,1,55,127,69,29,21,96,62,23,47,119,51,0,26,111,0,0,115,6,21,16,91,6,20,62,0,22,43,70,49,117,69,96,40,0,88,119,21,3,88,61,13,14,100,54,12,72,100,16,16,73,128,106,146,90,115,23,19,90,100,0,86,63,8,18,75,96,5,38,99,0,85,95,61,49,115,72,102,68,7,94,62,20,42,14,59,0,3,6,17,0,10,62,19,11,58,125,72,146,91,120,36,4,62,100,0,10,125,8,5,27,86,9,4,77,11,16,4,57,18,124,53,87,41,1,104,122,19,17,117,72,3,20,87,35,5,70,83,38,36,143,166